Protein AF-A0A9P8BJD0-F1 (afdb_monomer)

Nearest PDB structures (foldseek):
  3rqe-assembly1_D  TM=5.268E-01  e=7.706E+00  Homo sapiens
  8otz-assembly1_EY  TM=1.371E-01  e=6.751E+00  Bos taurus

Solvent-accessible surface area (backbone atoms only — not comparable to full-atom values): 15720 Å² total; per-residue (Å²): 134,85,87,87,80,88,80,87,78,83,81,72,72,79,74,80,76,67,77,47,66,66,51,36,90,45,68,67,60,46,52,49,45,52,51,58,34,44,52,44,42,51,51,37,64,74,52,56,52,49,72,39,73,69,34,35,70,70,68,50,60,55,54,40,50,73,58,43,68,39,68,67,41,31,49,22,49,37,47,17,48,70,16,41,35,59,23,45,49,42,52,46,53,57,67,33,40,40,39,49,72,75,36,46,66,59,35,53,53,47,50,52,52,27,52,53,23,45,51,50,16,37,57,22,40,56,68,32,27,69,51,51,57,74,24,44,70,57,31,32,54,42,47,50,48,51,35,50,49,40,55,51,23,46,49,49,16,51,54,26,47,74,70,67,36,57,69,59,14,50,56,24,44,50,48,26,52,32,60,55,47,12,69,58,48,16,59,59,36,26,59,52,48,26,53,52,53,47,69,79,40,94,41,68,32,79,40,37,36,50,53,46,52,53,24,38,54,50,31,24,76,75,68,76,44,86,68,76,58,61,37,81,78,38,60,86,56,59,56,65,74,88,47,21,83,75,39,68,46,77,33,53,26,32,90,90,59,55,48,50,15,37,23,21,26,53,34,69,26,43,27,58,17,40,48,52,25,42,51,52,30,59,52,49,46,53,56,50,54,72,74,44,68,84,73,54,90,124

Mean predicted aligned error: 6.75 Å

Structure (mmCIF, N/CA/C/O backbone):
data_AF-A0A9P8BJD0-F1
#
_entry.id   AF-A0A9P8BJD0-F1
#
loop_
_atom_site.group_PDB
_atom_site.id
_atom_site.type_symbol
_atom_site.label_atom_id
_atom_site.label_alt_id
_atom_site.label_comp_id
_atom_site.label_asym_id
_atom_site.label_entity_id
_atom_site.label_seq_id
_atom_site.pdbx_PDB_ins_code
_atom_site.Cartn_x
_atom_site.Cartn_y
_atom_site.Cartn_z
_atom_site.occupancy
_atom_site.B_iso_or_equiv
_atom_site.auth_seq_id
_atom_site.auth_comp_id
_atom_site.auth_asym_id
_atom_site.auth_atom_id
_atom_site.pdbx_PDB_model_num
ATOM 1 N N . MET A 1 1 ? -22.162 -28.461 78.473 1.00 36.31 1 MET A N 1
ATOM 2 C CA . MET A 1 1 ? -20.871 -29.117 78.188 1.00 36.31 1 MET A CA 1
ATOM 3 C C . MET A 1 1 ? -20.720 -29.207 76.674 1.00 36.31 1 MET A C 1
ATOM 5 O O . MET A 1 1 ? -21.577 -29.829 76.072 1.00 36.31 1 MET A O 1
ATOM 9 N N . LEU A 1 2 ? -19.677 -28.542 76.140 1.00 34.28 2 LEU A N 1
ATOM 10 C CA . LEU A 1 2 ? -18.940 -28.772 74.870 1.00 34.28 2 LEU A CA 1
ATOM 11 C C . LEU A 1 2 ? -19.766 -28.711 73.559 1.00 34.28 2 LEU A C 1
ATOM 13 O O . LEU A 1 2 ? -20.618 -29.555 73.342 1.00 34.28 2 LEU A O 1
ATOM 17 N N . SER A 1 3 ? -19.693 -27.694 72.685 1.00 29.20 3 SER A N 1
ATOM 18 C CA . SER A 1 3 ? -18.585 -27.018 71.963 1.00 29.20 3 SER A CA 1
ATOM 19 C C . SER A 1 3 ? -17.912 -27.835 70.843 1.00 29.20 3 SER A C 1
ATOM 21 O O . SER A 1 3 ? -17.464 -28.950 71.084 1.00 29.20 3 SER A O 1
ATOM 23 N N . TYR A 1 4 ? -17.722 -27.147 69.702 1.00 32.53 4 TYR A N 1
ATOM 24 C CA . TYR A 1 4 ? -16.915 -27.427 68.493 1.00 32.53 4 TYR A CA 1
ATOM 25 C C . TYR A 1 4 ? -17.582 -28.280 67.385 1.00 32.53 4 TYR A C 1
ATOM 27 O O . TYR A 1 4 ? -18.185 -29.301 67.663 1.00 32.53 4 TYR A O 1
ATOM 35 N N . GLY A 1 5 ? -17.518 -27.929 66.094 1.00 30.97 5 GLY A N 1
ATOM 36 C CA . GLY A 1 5 ? -16.655 -26.946 65.442 1.00 30.97 5 GLY A CA 1
ATOM 37 C C . GLY A 1 5 ? -17.162 -26.490 64.070 1.00 30.97 5 GLY A C 1
ATOM 38 O O . GLY A 1 5 ? -17.864 -27.198 63.352 1.00 30.97 5 GLY A O 1
ATOM 39 N N . ALA A 1 6 ? -16.768 -25.264 63.737 1.00 41.38 6 ALA A N 1
ATOM 40 C CA . ALA A 1 6 ? -16.852 -24.686 62.411 1.00 41.38 6 ALA A CA 1
ATOM 41 C C . ALA A 1 6 ? -15.914 -25.417 61.440 1.00 41.38 6 ALA A C 1
ATOM 43 O O . ALA A 1 6 ? -14.778 -25.730 61.789 1.00 41.38 6 ALA A O 1
ATOM 44 N N . THR A 1 7 ? -16.345 -25.589 60.194 1.00 37.06 7 THR A N 1
ATOM 45 C CA . THR A 1 7 ? -15.433 -25.733 59.053 1.00 37.06 7 THR A CA 1
ATOM 46 C C . THR A 1 7 ? -15.961 -24.897 57.897 1.00 37.06 7 THR A C 1
ATOM 48 O O . THR A 1 7 ? -16.824 -25.299 57.123 1.00 37.06 7 THR A O 1
ATOM 51 N N . ALA A 1 8 ? -15.430 -23.679 57.815 1.00 41.09 8 ALA A N 1
ATOM 52 C CA . ALA A 1 8 ? -15.385 -22.921 56.583 1.00 41.09 8 ALA A CA 1
ATOM 53 C C . ALA A 1 8 ? -14.438 -23.640 55.613 1.00 41.09 8 ALA A C 1
ATOM 55 O O . ALA A 1 8 ? -13.296 -23.923 55.970 1.00 41.09 8 ALA A O 1
ATOM 56 N N . MET A 1 9 ? -14.875 -23.877 54.378 1.00 35.44 9 MET A N 1
ATOM 57 C CA . MET A 1 9 ? -13.951 -24.061 53.261 1.00 35.44 9 MET A CA 1
ATOM 58 C C . MET A 1 9 ? -14.234 -22.995 52.213 1.00 35.44 9 MET A C 1
ATOM 60 O O . MET A 1 9 ? -15.104 -23.112 51.354 1.00 35.44 9 MET A O 1
ATOM 64 N N . ASN A 1 10 ? -13.461 -21.921 52.354 1.00 35.91 10 ASN A N 1
ATOM 65 C CA . ASN A 1 10 ? -13.231 -20.897 51.356 1.00 35.91 10 ASN A CA 1
ATOM 66 C C . ASN A 1 10 ? -12.709 -21.545 50.067 1.00 35.91 10 ASN A C 1
ATOM 68 O O . ASN A 1 10 ? -11.517 -21.811 49.936 1.00 35.91 10 ASN A O 1
ATOM 72 N N . GLY A 1 11 ? -13.584 -21.728 49.083 1.00 33.09 11 GLY A N 1
ATOM 73 C CA . GLY A 1 11 ? -13.197 -21.910 47.687 1.00 33.09 11 GLY A CA 1
ATOM 74 C C . GLY A 1 11 ? -12.861 -20.568 47.039 1.00 33.09 11 GLY A C 1
ATOM 75 O O . GLY A 1 11 ? -13.460 -20.204 46.033 1.00 33.09 11 GLY A O 1
ATOM 76 N N . PHE A 1 12 ? -11.943 -19.795 47.627 1.00 36.00 12 PHE A N 1
ATOM 77 C CA . PHE A 1 12 ? -11.375 -18.629 46.953 1.00 36.00 12 PHE A CA 1
ATOM 78 C C . PHE A 1 12 ? -10.355 -19.168 45.949 1.00 36.00 12 PHE A C 1
ATOM 80 O O . PHE A 1 12 ? -9.174 -19.317 46.254 1.00 36.00 12 PHE A O 1
ATOM 87 N N . THR A 1 13 ? -10.810 -19.522 44.744 1.00 38.72 13 THR A N 1
ATOM 88 C CA . THR A 1 13 ? -9.884 -19.651 43.617 1.00 38.72 13 THR A CA 1
ATOM 89 C C . THR A 1 13 ? -9.172 -18.309 43.505 1.00 38.72 13 THR A C 1
ATOM 91 O O . THR A 1 13 ? -9.864 -17.296 43.346 1.00 38.72 13 THR A O 1
ATOM 94 N N . PRO A 1 14 ? -7.835 -18.241 43.613 1.00 37.28 14 PRO A N 1
ATOM 95 C CA . PRO A 1 14 ? -7.142 -16.992 43.403 1.00 37.28 14 PRO A CA 1
ATOM 96 C C . PRO A 1 14 ? -7.365 -16.647 41.937 1.00 37.28 14 PRO A C 1
ATOM 98 O O . PRO A 1 14 ? -6.745 -17.224 41.043 1.00 37.28 14 PRO A O 1
ATOM 101 N N . SER A 1 15 ? -8.301 -15.733 41.672 1.00 41.84 15 SER A N 1
ATOM 102 C CA . SER A 1 15 ? -8.349 -15.048 40.397 1.00 41.84 15 SER A CA 1
ATOM 103 C C . SER A 1 15 ? -6.970 -14.431 40.267 1.00 41.84 15 SER A C 1
ATOM 105 O O . SER A 1 15 ? -6.635 -13.505 41.008 1.00 41.84 15 SER A O 1
ATOM 107 N N . ILE A 1 16 ? -6.135 -14.994 39.400 1.00 46.06 16 ILE A N 1
ATOM 108 C CA . ILE A 1 16 ? -4.893 -14.364 38.994 1.00 46.06 16 ILE A CA 1
ATOM 109 C C . ILE A 1 16 ? -5.345 -13.054 38.350 1.00 46.06 16 ILE A C 1
ATOM 111 O O . ILE A 1 16 ? -5.656 -13.003 37.161 1.00 46.06 16 ILE A O 1
ATOM 115 N N . GLN A 1 17 ? -5.445 -11.993 39.153 1.00 46.75 17 GLN A N 1
ATOM 116 C CA . GLN A 1 17 ? -5.530 -10.623 38.687 1.00 46.75 17 GLN A CA 1
ATOM 117 C C . GLN A 1 17 ? -4.172 -10.342 38.055 1.00 46.75 17 GLN A C 1
ATOM 119 O O . GLN A 1 17 ? -3.287 -9.724 38.644 1.00 46.75 17 GLN A O 1
ATOM 124 N N . ARG A 1 18 ? -3.973 -10.858 36.838 1.00 52.41 18 ARG A N 1
ATOM 125 C CA . ARG A 1 18 ? -2.932 -10.373 35.946 1.00 52.41 18 ARG A CA 1
ATOM 126 C C . ARG A 1 18 ? -3.153 -8.872 35.870 1.00 52.41 18 ARG A C 1
ATOM 128 O O . ARG A 1 18 ? -4.177 -8.435 35.349 1.00 52.41 18 ARG A O 1
ATOM 135 N N . LYS A 1 19 ? -2.227 -8.092 36.436 1.00 54.78 19 LYS A N 1
ATOM 136 C CA . LYS A 1 19 ? -2.208 -6.636 36.273 1.00 54.78 19 LYS A CA 1
ATOM 137 C C . LYS A 1 19 ? -2.367 -6.355 34.780 1.00 54.78 19 LYS A C 1
ATOM 139 O O . LYS A 1 19 ? -1.522 -6.765 33.986 1.00 54.78 19 LYS A O 1
ATOM 144 N N . ALA A 1 20 ? -3.482 -5.738 34.402 1.00 65.12 20 ALA A N 1
ATOM 145 C CA . ALA A 1 20 ? -3.826 -5.511 33.008 1.00 65.12 20 ALA A CA 1
ATOM 146 C C . ALA A 1 20 ? -2.813 -4.534 32.392 1.00 65.12 20 ALA A C 1
ATOM 148 O O . ALA A 1 20 ? -2.911 -3.320 32.581 1.00 65.12 20 ALA A O 1
ATOM 149 N N . MET A 1 21 ? -1.816 -5.053 31.670 1.00 79.50 21 MET A N 1
ATOM 150 C CA . MET A 1 21 ? -0.835 -4.222 30.974 1.00 79.50 21 MET A CA 1
ATOM 151 C C . MET A 1 21 ? -1.568 -3.391 29.918 1.00 79.50 21 MET A C 1
ATOM 153 O O . MET A 1 21 ? -2.287 -3.939 29.084 1.00 79.50 21 MET A O 1
ATOM 157 N N . LEU A 1 22 ? -1.450 -2.061 30.000 1.00 80.31 22 LEU A N 1
ATOM 158 C CA . LEU A 1 22 ? -2.162 -1.104 29.137 1.00 80.31 22 LEU A CA 1
ATOM 159 C C . LEU A 1 22 ? -3.704 -1.260 29.136 1.00 80.31 22 LEU A C 1
ATOM 161 O O . LEU A 1 22 ? -4.390 -0.753 28.244 1.00 80.31 22 LEU A O 1
ATOM 165 N N . GLY A 1 23 ? -4.266 -1.931 30.149 1.00 80.88 23 GLY A N 1
ATOM 166 C CA . GLY A 1 23 ? -5.700 -2.200 30.277 1.00 80.88 23 GLY A CA 1
ATOM 167 C C . GLY A 1 23 ? -6.215 -3.408 29.480 1.00 80.88 23 GLY A C 1
ATOM 168 O O . GLY A 1 23 ? -7.428 -3.606 29.421 1.00 80.88 23 GLY A O 1
ATOM 169 N N . PHE A 1 24 ? -5.342 -4.217 28.867 1.00 84.00 24 PHE A N 1
ATOM 170 C CA . PHE A 1 24 ? -5.758 -5.462 28.213 1.00 84.00 24 PHE A CA 1
ATOM 171 C C . PHE A 1 24 ? -6.099 -6.541 29.248 1.00 84.00 24 PHE A C 1
ATOM 173 O O . PHE A 1 24 ? -5.272 -6.887 30.090 1.00 84.00 24 PHE A O 1
ATOM 180 N N . LEU A 1 25 ? -7.311 -7.100 29.151 1.00 79.94 25 LEU A N 1
ATOM 181 C CA . LEU A 1 25 ? -7.785 -8.174 30.035 1.00 79.94 25 LEU A CA 1
ATOM 182 C C . LEU A 1 25 ? -7.192 -9.543 29.666 1.00 79.94 25 LEU A C 1
ATOM 184 O O . LEU A 1 25 ? -6.990 -10.388 30.534 1.00 79.94 25 LEU A O 1
ATOM 188 N N . ARG A 1 26 ? -6.889 -9.763 28.379 1.00 82.69 26 ARG A N 1
ATOM 189 C CA . ARG A 1 26 ? -6.315 -11.013 27.862 1.00 82.69 26 ARG A CA 1
ATOM 190 C C . ARG A 1 26 ? -4.955 -10.782 27.221 1.00 82.69 26 ARG A C 1
ATOM 192 O O . ARG A 1 26 ? -4.778 -9.853 26.436 1.00 82.69 26 ARG A O 1
ATOM 199 N N . GLN A 1 27 ? -4.016 -11.695 27.485 1.00 86.31 27 GLN A N 1
ATOM 200 C CA . GLN A 1 27 ? -2.682 -11.661 26.871 1.00 86.31 27 GLN A CA 1
ATOM 201 C C . GLN A 1 27 ? -2.748 -11.832 25.355 1.00 86.31 27 GLN A C 1
ATOM 203 O O . GLN A 1 27 ? -2.006 -11.159 24.657 1.00 86.31 27 GLN A O 1
ATOM 208 N N . ARG A 1 28 ? -3.666 -12.658 24.835 1.00 86.56 28 ARG A N 1
ATOM 209 C CA . ARG A 1 28 ? -3.853 -12.825 23.385 1.00 86.56 28 ARG A CA 1
ATOM 210 C C . ARG A 1 28 ? -4.114 -11.487 22.686 1.00 86.56 28 ARG A C 1
ATOM 212 O O . ARG A 1 28 ? -3.472 -11.202 21.683 1.00 86.56 28 ARG A O 1
ATOM 219 N N . SER A 1 29 ? -5.001 -10.653 23.226 1.00 86.88 29 SER A N 1
ATOM 220 C CA . SER A 1 29 ? -5.316 -9.343 22.642 1.00 86.88 29 SER A CA 1
ATOM 221 C C . SER A 1 29 ? -4.163 -8.349 22.764 1.00 86.88 29 SER A C 1
ATOM 223 O O . SER A 1 29 ? -3.924 -7.592 21.826 1.00 86.88 29 SER A O 1
ATOM 225 N N . LEU A 1 30 ? -3.386 -8.409 23.852 1.00 90.19 30 LEU A N 1
ATOM 226 C CA . LEU A 1 30 ? -2.130 -7.663 23.956 1.00 90.19 30 LEU A CA 1
ATOM 227 C C . LEU A 1 30 ? -1.113 -8.121 22.898 1.00 90.19 30 LEU A C 1
ATOM 229 O O . LEU A 1 30 ? -0.525 -7.283 22.224 1.00 90.19 30 LEU A O 1
ATOM 233 N N . SER A 1 31 ? -0.925 -9.430 22.714 1.00 91.44 31 SER A N 1
ATOM 234 C CA . SER A 1 31 ? -0.004 -9.990 21.718 1.00 91.44 31 SER A CA 1
ATOM 235 C C . SER A 1 31 ? -0.405 -9.623 20.290 1.00 91.44 31 SER A C 1
ATOM 237 O O . SER A 1 31 ? 0.451 -9.234 19.501 1.00 91.44 31 SER A O 1
ATOM 239 N N . LEU A 1 32 ? -1.699 -9.685 19.961 1.00 90.00 32 LEU A N 1
ATOM 240 C CA . LEU A 1 32 ? -2.209 -9.248 18.659 1.00 90.00 32 LEU A CA 1
ATOM 241 C C . LEU A 1 32 ? -1.991 -7.746 18.455 1.00 90.00 32 LEU A C 1
ATOM 243 O O . LEU A 1 32 ? -1.548 -7.336 17.386 1.00 90.00 32 LEU A O 1
ATOM 247 N N . TRP A 1 33 ? -2.250 -6.927 19.477 1.00 91.94 33 TRP A N 1
ATOM 248 C CA . TRP A 1 33 ? -1.989 -5.492 19.404 1.00 91.94 33 TRP A CA 1
ATOM 249 C C . TRP A 1 33 ? -0.497 -5.184 19.226 1.00 91.94 33 TRP A C 1
ATOM 251 O O . TRP A 1 33 ? -0.156 -4.347 18.399 1.00 91.94 33 TRP A O 1
ATOM 261 N N . LEU A 1 34 ? 0.396 -5.884 19.930 1.00 93.94 34 LEU A N 1
ATOM 262 C CA . LEU A 1 34 ? 1.843 -5.729 19.757 1.00 93.94 34 LEU A CA 1
ATOM 263 C C . LEU A 1 34 ? 2.294 -6.128 18.349 1.00 93.94 34 LEU A C 1
ATOM 265 O O . LEU A 1 34 ? 3.081 -5.409 17.744 1.00 93.94 34 LEU A O 1
ATOM 269 N N . LEU A 1 35 ? 1.774 -7.233 17.812 1.00 92.94 35 LEU A N 1
ATOM 270 C CA . LEU A 1 35 ? 2.119 -7.701 16.472 1.00 92.94 35 LEU A CA 1
ATOM 271 C C . LEU A 1 35 ? 1.597 -6.744 15.392 1.00 92.94 35 LEU A C 1
ATOM 273 O O . LEU A 1 35 ? 2.379 -6.131 14.670 1.00 92.94 35 LEU A O 1
ATOM 277 N N . PHE A 1 36 ? 0.277 -6.581 15.289 1.00 91.88 36 PHE A N 1
ATOM 278 C CA . PHE A 1 36 ? -0.337 -5.780 14.228 1.00 91.88 36 PHE A CA 1
ATOM 279 C C . PHE A 1 36 ? -0.103 -4.285 14.430 1.00 91.88 36 PHE A C 1
ATOM 281 O O . PHE A 1 36 ? 0.196 -3.568 13.474 1.00 91.88 36 PHE A O 1
ATOM 288 N N . GLY A 1 37 ? -0.200 -3.806 15.670 1.00 92.94 37 GLY A N 1
ATOM 289 C CA . GLY A 1 37 ? 0.068 -2.413 16.004 1.00 92.94 37 GLY A CA 1
ATOM 290 C C . GLY A 1 37 ? 1.546 -2.061 15.868 1.00 92.94 37 GLY A C 1
ATOM 291 O O . GLY A 1 37 ? 1.862 -1.003 15.329 1.00 92.94 37 GLY A O 1
ATOM 292 N N . GLY A 1 38 ? 2.451 -2.963 16.261 1.00 93.94 38 GLY A N 1
ATOM 293 C CA . GLY A 1 38 ? 3.891 -2.790 16.069 1.00 93.94 38 GLY A CA 1
ATOM 294 C C . GLY A 1 38 ? 4.284 -2.734 14.595 1.00 93.94 38 GLY A C 1
ATOM 295 O O . GLY A 1 38 ? 4.967 -1.796 14.191 1.00 93.94 38 GLY A O 1
ATOM 296 N N . ILE A 1 39 ? 3.792 -3.671 13.773 1.00 94.19 39 ILE A N 1
ATOM 297 C CA . ILE A 1 39 ? 4.020 -3.665 12.315 1.00 94.19 39 ILE A CA 1
ATOM 298 C C . ILE A 1 39 ? 3.474 -2.377 11.689 1.00 94.19 39 ILE A C 1
ATOM 300 O O . ILE A 1 39 ? 4.161 -1.738 10.897 1.00 94.19 39 ILE A O 1
ATOM 304 N N . THR A 1 40 ? 2.269 -1.955 12.078 1.00 94.50 40 THR A N 1
ATOM 305 C CA . THR A 1 40 ? 1.647 -0.723 11.567 1.00 94.50 40 THR A CA 1
ATOM 306 C C . THR A 1 40 ? 2.461 0.520 11.936 1.00 94.50 40 THR A C 1
ATOM 308 O O . THR A 1 40 ? 2.686 1.386 11.091 1.00 94.50 40 THR A O 1
ATOM 311 N N . LEU A 1 41 ? 2.943 0.607 13.179 1.00 94.88 41 LEU A N 1
ATOM 312 C CA . LEU A 1 41 ? 3.765 1.725 13.638 1.00 94.88 41 LEU A CA 1
ATOM 313 C C . LEU A 1 41 ? 5.127 1.747 12.932 1.00 94.88 41 LEU A C 1
ATOM 315 O O . LEU A 1 41 ? 5.559 2.797 12.463 1.00 94.88 41 LEU A O 1
ATOM 319 N N . MET A 1 42 ? 5.776 0.589 12.803 1.00 94.62 42 MET A N 1
ATOM 320 C CA . MET A 1 42 ? 7.037 0.447 12.073 1.00 94.62 42 MET A CA 1
ATOM 321 C C . MET A 1 42 ? 6.880 0.855 10.606 1.00 94.62 42 MET A C 1
ATOM 323 O O . MET A 1 42 ? 7.710 1.594 10.073 1.00 94.62 42 MET A O 1
ATOM 327 N N . PHE A 1 43 ? 5.796 0.428 9.959 1.00 93.75 43 PHE A N 1
ATOM 328 C CA . PHE A 1 43 ? 5.479 0.825 8.593 1.00 93.75 43 PHE A CA 1
ATOM 329 C C . PHE A 1 43 ? 5.301 2.344 8.482 1.00 93.75 43 PHE A C 1
ATOM 331 O O . PHE A 1 43 ? 5.928 2.976 7.635 1.00 93.75 43 PHE A O 1
ATOM 338 N N . ALA A 1 44 ? 4.519 2.950 9.380 1.00 94.62 44 ALA A N 1
ATOM 339 C CA . ALA A 1 44 ? 4.283 4.389 9.360 1.00 94.62 44 ALA A CA 1
ATOM 340 C C . ALA A 1 44 ? 5.579 5.204 9.530 1.00 94.62 44 ALA A C 1
ATOM 342 O O . ALA A 1 44 ? 5.793 6.187 8.823 1.00 94.62 44 ALA A O 1
ATOM 343 N N . LEU A 1 45 ? 6.463 4.784 10.439 1.00 93.62 45 LEU A N 1
ATOM 344 C CA . LEU A 1 45 ? 7.723 5.481 10.709 1.00 93.62 45 LEU A CA 1
ATOM 345 C C . LEU A 1 45 ? 8.757 5.291 9.590 1.00 93.62 45 LEU A C 1
ATOM 347 O O . LEU A 1 45 ? 9.448 6.243 9.234 1.00 93.62 45 LEU A O 1
ATOM 351 N N . SER A 1 46 ? 8.837 4.095 9.001 1.00 92.75 46 SER A N 1
ATOM 352 C CA . SER A 1 46 ? 9.760 3.809 7.889 1.00 92.75 46 SER A CA 1
ATOM 353 C C . SER A 1 46 ? 9.406 4.547 6.594 1.00 92.75 46 SER A C 1
ATOM 355 O O . SER A 1 46 ? 10.273 4.734 5.749 1.00 92.75 46 SER A O 1
ATOM 357 N N . HIS A 1 47 ? 8.164 5.020 6.447 1.00 92.25 47 HIS A N 1
ATOM 358 C CA . HIS A 1 47 ? 7.693 5.690 5.231 1.00 92.25 47 HIS A CA 1
ATOM 359 C C . HIS A 1 47 ? 7.631 7.225 5.342 1.00 92.25 47 HIS A C 1
ATOM 361 O O . HIS A 1 47 ? 7.103 7.889 4.449 1.00 92.25 47 HIS A O 1
ATOM 367 N N . LEU A 1 48 ? 8.199 7.824 6.394 1.00 92.19 48 LEU A N 1
ATOM 368 C CA . LEU A 1 48 ? 8.220 9.286 6.548 1.00 92.19 48 LEU A CA 1
ATOM 369 C C . LEU A 1 48 ? 9.040 9.997 5.458 1.00 92.19 48 LEU A C 1
ATOM 371 O O . LEU A 1 48 ? 8.726 11.132 5.097 1.00 92.19 48 LEU A O 1
ATOM 375 N N . GLU A 1 49 ? 10.056 9.345 4.886 1.00 91.81 49 GLU A N 1
ATOM 376 C CA . GLU A 1 49 ? 10.892 9.947 3.836 1.00 91.81 49 GLU A CA 1
ATOM 377 C C . GLU A 1 49 ? 10.113 10.280 2.551 1.00 91.81 49 GLU A C 1
ATOM 379 O O . 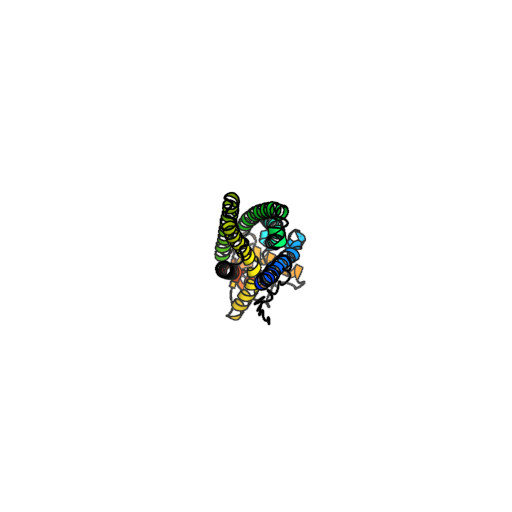GLU A 1 49 ? 10.419 11.274 1.877 1.00 91.81 49 GLU A O 1
ATOM 384 N N . TYR A 1 50 ? 9.046 9.525 2.264 1.00 91.19 50 TYR A N 1
ATOM 385 C CA . TYR A 1 50 ? 8.171 9.723 1.107 1.00 91.19 50 TYR A CA 1
ATOM 386 C C . TYR A 1 50 ? 7.337 11.013 1.196 1.00 91.19 50 TYR A C 1
ATOM 388 O O . TYR A 1 50 ? 6.709 11.416 0.221 1.00 91.19 50 TYR A O 1
ATOM 396 N N . LEU A 1 51 ? 7.340 11.715 2.334 1.00 92.19 51 LEU A N 1
ATOM 397 C CA . LEU A 1 51 ? 6.727 13.045 2.430 1.00 92.19 51 LEU A CA 1
ATOM 398 C C . LEU A 1 51 ? 7.499 14.094 1.611 1.00 92.19 51 LEU A C 1
ATOM 400 O O . LEU A 1 51 ? 6.924 15.091 1.165 1.00 92.19 51 LEU A O 1
ATOM 404 N N . SER A 1 52 ? 8.789 13.853 1.363 1.00 94.56 52 SER A N 1
ATOM 405 C CA . SER A 1 52 ? 9.637 14.717 0.547 1.00 94.56 52 SER A CA 1
ATOM 406 C C . SER A 1 52 ? 9.702 14.244 -0.909 1.00 94.56 52 SER A C 1
ATOM 408 O O . SER A 1 52 ? 9.770 13.052 -1.196 1.00 94.56 52 SER A O 1
ATOM 410 N N . THR A 1 53 ? 9.760 15.186 -1.855 1.00 93.25 53 THR A N 1
ATOM 411 C CA . THR A 1 53 ? 9.974 14.888 -3.287 1.00 93.25 53 THR A CA 1
ATOM 412 C C . THR A 1 53 ? 11.252 14.081 -3.518 1.00 93.25 53 THR A C 1
ATOM 414 O O . THR A 1 53 ? 11.252 13.126 -4.291 1.00 93.25 53 THR A O 1
ATOM 417 N N . LYS A 1 54 ? 12.339 14.443 -2.826 1.00 93.50 54 LYS A N 1
ATOM 418 C CA . LYS A 1 54 ? 13.624 13.745 -2.929 1.00 93.50 54 LYS A CA 1
ATOM 419 C C . LYS A 1 54 ? 13.529 12.308 -2.410 1.00 93.50 54 LYS A C 1
ATOM 421 O O . LYS A 1 54 ? 14.062 11.411 -3.053 1.00 93.50 54 LYS A O 1
ATOM 426 N N . GLY A 1 55 ? 12.840 12.099 -1.287 1.00 92.88 55 GLY A N 1
ATOM 427 C CA . GLY A 1 55 ? 12.596 10.769 -0.733 1.00 92.88 55 GLY A CA 1
ATOM 428 C C . GLY A 1 55 ? 11.738 9.915 -1.660 1.00 92.88 55 GLY A C 1
ATOM 429 O O . GLY A 1 55 ? 12.144 8.811 -1.988 1.00 92.88 55 GLY A O 1
ATOM 430 N N . MET A 1 56 ? 10.639 10.453 -2.205 1.00 93.31 56 MET A N 1
ATOM 431 C CA . MET A 1 56 ? 9.840 9.731 -3.209 1.00 93.31 56 MET A CA 1
ATOM 432 C C . MET A 1 56 ? 10.676 9.305 -4.419 1.00 93.31 56 MET A C 1
ATOM 434 O O . MET A 1 56 ? 10.637 8.142 -4.802 1.00 93.31 56 MET A O 1
ATOM 438 N N . ARG A 1 57 ? 11.473 10.217 -4.992 1.00 93.00 57 ARG A N 1
ATOM 439 C CA . ARG A 1 57 ? 12.325 9.914 -6.153 1.00 93.00 57 ARG A CA 1
ATOM 440 C C . ARG A 1 57 ? 13.329 8.790 -5.881 1.00 93.00 57 ARG A C 1
ATOM 442 O O . ARG A 1 57 ? 13.666 8.058 -6.804 1.00 93.00 57 ARG A O 1
ATOM 449 N N . LYS A 1 58 ? 13.841 8.699 -4.651 1.00 91.25 58 LYS A N 1
ATOM 450 C CA . LYS A 1 58 ? 14.857 7.716 -4.261 1.00 91.25 58 LYS A CA 1
ATOM 451 C C . LYS A 1 58 ? 14.252 6.367 -3.862 1.00 91.25 58 LYS A C 1
ATOM 453 O O . LYS A 1 58 ? 14.857 5.342 -4.151 1.00 91.25 58 LYS A O 1
ATOM 458 N N . SER A 1 59 ? 13.116 6.382 -3.170 1.00 90.75 59 SER A N 1
ATOM 459 C CA . SER A 1 59 ? 12.611 5.212 -2.441 1.00 90.75 59 SER A CA 1
ATOM 460 C C . SER A 1 59 ? 11.412 4.534 -3.097 1.00 90.75 59 SER A C 1
ATOM 462 O O . SER A 1 59 ? 11.094 3.401 -2.746 1.00 90.75 59 SER A O 1
ATOM 464 N N . LEU A 1 60 ? 10.732 5.192 -4.044 1.00 93.25 60 LEU A N 1
ATOM 465 C CA . LEU A 1 60 ? 9.672 4.535 -4.806 1.00 93.25 60 LEU A CA 1
ATOM 466 C C . LEU A 1 60 ? 10.212 3.341 -5.594 1.00 93.25 60 LEU A C 1
ATOM 468 O O . LEU A 1 60 ? 11.361 3.331 -6.037 1.00 93.25 60 LEU A O 1
ATOM 472 N N . ALA A 1 61 ? 9.344 2.347 -5.785 1.00 93.44 61 ALA A N 1
ATOM 473 C CA . ALA A 1 61 ? 9.687 1.170 -6.562 1.00 93.44 61 ALA A CA 1
ATOM 474 C C . ALA A 1 61 ? 10.121 1.558 -7.992 1.00 93.44 61 ALA A C 1
ATOM 476 O O . ALA A 1 61 ? 9.674 2.585 -8.523 1.00 93.44 61 ALA A O 1
ATOM 477 N N . PRO A 1 62 ? 10.978 0.744 -8.629 1.00 94.12 62 PRO A N 1
ATOM 478 C CA . PRO A 1 62 ? 11.401 0.964 -10.004 1.00 94.12 62 PRO A CA 1
ATOM 479 C C . PRO A 1 62 ? 10.225 1.237 -10.955 1.00 94.12 62 PRO A C 1
ATOM 481 O O . PRO A 1 62 ? 9.219 0.532 -10.927 1.00 94.12 62 PRO A O 1
ATOM 484 N N . GLY A 1 63 ? 10.347 2.283 -11.777 1.00 92.19 63 GLY A N 1
ATOM 485 C CA . GLY A 1 63 ? 9.331 2.715 -12.748 1.00 92.19 63 GLY A CA 1
ATOM 486 C C . GLY A 1 63 ? 8.244 3.650 -12.208 1.00 92.19 63 GLY A C 1
ATOM 487 O O . GLY A 1 63 ? 7.731 4.481 -12.951 1.00 92.19 63 GLY A O 1
ATOM 488 N N . GLU A 1 64 ? 7.955 3.635 -10.907 1.00 95.25 64 GLU A N 1
ATOM 489 C CA . GLU A 1 64 ? 6.855 4.431 -10.337 1.00 95.25 64 GLU A CA 1
ATOM 490 C C . GLU A 1 64 ? 7.077 5.945 -10.476 1.00 95.25 64 GLU A C 1
ATOM 492 O O . GLU A 1 64 ? 6.144 6.716 -10.726 1.00 95.25 64 GLU A O 1
ATOM 497 N N . TRP A 1 65 ? 8.327 6.401 -10.338 1.00 95.75 65 TRP A N 1
ATOM 498 C CA . TRP A 1 65 ? 8.642 7.830 -10.394 1.00 95.75 65 TRP A CA 1
ATOM 499 C C . TRP A 1 65 ? 8.307 8.472 -11.749 1.00 95.75 65 TRP A C 1
ATOM 501 O O . TRP A 1 65 ? 8.012 9.666 -11.782 1.00 95.75 65 TRP A O 1
ATOM 511 N N . PHE A 1 66 ? 8.265 7.698 -12.842 1.00 96.00 66 PHE A N 1
ATOM 512 C CA . PHE A 1 66 ? 7.853 8.193 -14.161 1.00 96.00 66 PHE A CA 1
ATOM 513 C C . PHE A 1 66 ? 6.470 8.858 -14.115 1.00 96.00 66 PHE A C 1
ATOM 515 O O . PHE A 1 66 ? 6.276 9.948 -14.658 1.00 96.00 66 PHE A O 1
ATOM 522 N N . TRP A 1 67 ? 5.528 8.250 -13.391 1.00 95.75 67 TRP A N 1
ATOM 523 C CA . TRP A 1 67 ? 4.183 8.785 -13.196 1.00 95.75 67 TRP A CA 1
ATOM 524 C C . TRP A 1 67 ? 4.139 9.793 -12.048 1.00 95.75 67 TRP A C 1
ATOM 526 O O . TRP A 1 67 ? 3.618 10.899 -12.212 1.00 95.75 67 TRP A O 1
ATOM 536 N N . PHE A 1 68 ? 4.754 9.468 -10.907 1.00 95.94 68 PHE A N 1
ATOM 537 C CA . PHE A 1 68 ? 4.683 10.283 -9.686 1.00 95.94 68 PHE A CA 1
ATOM 538 C C . PHE A 1 68 ? 5.552 11.548 -9.683 1.00 95.94 68 PHE A C 1
ATOM 540 O O . PHE A 1 68 ? 5.457 12.343 -8.748 1.00 95.94 68 PHE A O 1
ATOM 547 N N . GLN A 1 69 ? 6.355 11.794 -10.719 1.00 95.00 69 GLN A N 1
ATOM 548 C CA . GLN A 1 69 ? 6.984 13.103 -10.936 1.00 95.00 69 GLN A CA 1
ATOM 549 C C . GLN A 1 69 ? 5.995 14.163 -11.445 1.00 95.00 69 GLN A C 1
ATOM 551 O O . GLN A 1 69 ? 6.228 15.362 -11.270 1.00 95.00 69 GLN A O 1
ATOM 556 N N . HIS A 1 70 ? 4.875 13.752 -12.051 1.00 95.19 70 HIS A N 1
ATOM 557 C CA . HIS A 1 70 ? 3.854 14.681 -12.522 1.00 95.19 70 HIS A CA 1
ATOM 558 C C . HIS A 1 70 ? 3.132 15.310 -11.329 1.00 95.19 70 HIS A C 1
ATOM 560 O O . HIS A 1 70 ? 2.671 14.607 -10.428 1.00 95.19 70 HIS A O 1
ATOM 566 N N . LYS A 1 71 ? 2.979 16.641 -11.342 1.00 93.81 71 LYS A N 1
ATOM 567 C CA . LYS A 1 71 ? 2.461 17.424 -10.202 1.00 93.81 71 LYS A CA 1
ATOM 568 C C . LYS A 1 71 ? 1.152 16.875 -9.624 1.00 93.81 71 LYS A C 1
ATOM 570 O O . LYS A 1 71 ? 0.995 16.854 -8.407 1.00 93.81 71 LYS A O 1
ATOM 575 N N . TYR A 1 72 ? 0.239 16.424 -10.484 1.00 94.25 72 TYR A N 1
ATOM 576 C CA . TYR A 1 72 ? -1.059 15.888 -10.075 1.00 94.25 72 TYR A CA 1
ATOM 577 C C . TYR A 1 72 ? -0.928 14.586 -9.268 1.00 94.25 72 TYR A C 1
ATOM 579 O O . TYR A 1 72 ? -1.377 14.525 -8.123 1.00 94.25 72 TYR A O 1
ATOM 587 N N . TYR A 1 73 ? -0.245 13.573 -9.812 1.00 95.50 73 TYR A N 1
ATOM 588 C CA . TYR A 1 73 ? -0.045 12.292 -9.125 1.00 95.50 73 TYR A CA 1
ATOM 589 C C . TYR A 1 73 ? 0.879 12.426 -7.917 1.00 95.50 73 TYR A C 1
ATOM 591 O O . TYR A 1 73 ? 0.642 11.794 -6.890 1.00 95.50 73 TYR A O 1
ATOM 599 N N . GLN A 1 74 ? 1.882 13.303 -7.995 1.00 94.94 74 GLN A N 1
ATOM 600 C CA . GLN A 1 74 ? 2.747 13.609 -6.861 1.00 94.94 74 GLN A CA 1
ATOM 601 C C . GLN A 1 74 ? 1.959 14.196 -5.688 1.00 94.94 74 GLN A C 1
ATOM 603 O O . GLN A 1 74 ? 2.166 13.805 -4.539 1.00 94.94 74 GLN A O 1
ATOM 608 N N . LEU A 1 75 ? 1.060 15.145 -5.968 1.00 94.25 75 LEU A N 1
ATOM 609 C CA . LEU A 1 75 ? 0.190 15.728 -4.955 1.00 94.25 75 LEU A CA 1
ATOM 610 C C . LEU A 1 75 ? -0.739 14.663 -4.367 1.00 94.25 75 LEU A C 1
ATOM 612 O O . LEU A 1 75 ? -0.861 14.594 -3.147 1.00 94.25 75 LEU A O 1
ATOM 616 N N . GLY A 1 76 ? -1.335 13.816 -5.211 1.00 96.12 76 GLY A N 1
ATOM 617 C CA . GLY A 1 76 ? -2.155 12.685 -4.777 1.00 96.12 76 GLY A CA 1
ATOM 618 C C . GLY A 1 76 ? -1.402 11.766 -3.815 1.00 96.12 76 GLY A C 1
ATOM 619 O O . GLY A 1 76 ? -1.858 11.539 -2.697 1.00 96.12 76 GLY A O 1
ATOM 620 N N . LEU A 1 77 ? -0.200 11.322 -4.187 1.00 96.12 77 LEU A N 1
ATOM 621 C CA . LEU A 1 77 ? 0.620 10.445 -3.351 1.00 96.12 77 LEU A CA 1
ATOM 622 C C . LEU A 1 77 ? 1.041 11.127 -2.043 1.00 96.12 77 LEU A C 1
ATOM 624 O O . LEU A 1 77 ? 0.983 10.517 -0.976 1.00 96.12 77 LEU A O 1
ATOM 628 N N . ARG A 1 78 ? 1.405 12.413 -2.090 1.00 95.62 78 ARG A N 1
ATOM 629 C CA . ARG A 1 78 ? 1.761 13.169 -0.884 1.00 95.62 78 ARG A CA 1
ATOM 630 C C . ARG A 1 78 ? 0.567 13.325 0.056 1.00 95.62 78 ARG A C 1
ATOM 632 O O . ARG A 1 78 ? 0.725 13.118 1.253 1.00 95.62 78 ARG A O 1
ATOM 639 N N . LEU A 1 79 ? -0.615 13.668 -0.462 1.00 96.88 79 LEU A N 1
ATOM 640 C CA . LEU A 1 79 ? -1.847 13.752 0.331 1.00 96.88 79 LEU A CA 1
ATOM 641 C C . LEU A 1 79 ? -2.209 12.398 0.939 1.00 96.88 79 LEU A C 1
ATOM 643 O O . LEU A 1 79 ? -2.561 12.344 2.116 1.00 96.88 79 LEU A O 1
ATOM 647 N N . HIS A 1 80 ? -2.054 11.319 0.169 1.00 97.12 80 HIS A N 1
ATOM 648 C CA . HIS A 1 80 ? -2.261 9.960 0.648 1.00 97.12 80 HIS A CA 1
ATOM 649 C C . HIS A 1 80 ? -1.366 9.672 1.851 1.00 97.12 80 HIS A C 1
ATOM 651 O O . HIS A 1 80 ? -1.874 9.376 2.928 1.00 97.12 80 HIS A O 1
ATOM 657 N N . LEU A 1 81 ? -0.052 9.863 1.715 1.00 96.19 81 LEU A N 1
ATOM 658 C CA . LEU A 1 81 ? 0.926 9.595 2.773 1.00 96.19 81 LEU A CA 1
ATOM 659 C C . LEU A 1 81 ? 0.762 10.512 3.993 1.00 96.19 81 LEU A C 1
ATOM 661 O O . LEU A 1 81 ? 0.741 10.029 5.125 1.00 96.19 81 LEU A O 1
ATOM 665 N N . MET A 1 82 ? 0.573 11.820 3.785 1.00 96.56 82 MET A N 1
ATOM 666 C CA . MET A 1 82 ? 0.316 12.775 4.874 1.00 96.56 82 MET A CA 1
ATOM 667 C C . MET A 1 82 ? -0.948 12.436 5.665 1.00 96.56 82 MET A C 1
ATOM 669 O O . MET A 1 82 ? -1.061 12.836 6.820 1.00 96.56 82 MET A O 1
ATOM 673 N N . ALA A 1 83 ? -1.890 11.708 5.067 1.00 97.31 83 ALA A N 1
ATOM 674 C CA . ALA A 1 83 ? -3.105 11.287 5.734 1.00 97.31 83 ALA A CA 1
ATOM 675 C C . ALA A 1 83 ? -2.963 9.907 6.398 1.00 97.31 83 ALA A C 1
ATOM 677 O O . ALA A 1 83 ? -3.226 9.763 7.594 1.00 97.31 83 ALA A O 1
ATOM 678 N N . VAL A 1 84 ? -2.513 8.889 5.656 1.00 95.69 84 VAL A N 1
ATOM 679 C CA . VAL A 1 84 ? -2.502 7.500 6.142 1.00 95.69 84 VAL A CA 1
ATOM 680 C C . VAL A 1 84 ? -1.427 7.235 7.192 1.00 95.69 84 VAL A C 1
ATOM 682 O O . VAL A 1 84 ? -1.674 6.437 8.093 1.00 95.69 84 VAL A O 1
ATOM 685 N N . LEU A 1 85 ? -0.271 7.909 7.143 1.00 95.62 85 LEU A N 1
ATOM 686 C CA . LEU A 1 85 ? 0.797 7.714 8.132 1.00 95.62 85 LEU A CA 1
ATOM 687 C C . LEU A 1 85 ? 0.354 8.156 9.543 1.00 95.62 85 LEU A C 1
ATOM 689 O O . LEU A 1 85 ? 0.348 7.313 10.445 1.00 95.62 85 LEU A O 1
ATOM 693 N N . PRO A 1 86 ? -0.106 9.406 9.772 1.00 96.19 86 PRO A N 1
ATOM 694 C CA . PRO A 1 86 ? -0.622 9.794 11.083 1.00 96.19 86 PRO A CA 1
ATOM 695 C C . PRO A 1 86 ? -1.911 9.055 11.457 1.00 96.19 86 PRO A C 1
ATOM 697 O O . PRO A 1 86 ? -2.084 8.719 12.628 1.00 96.19 86 PRO A O 1
ATOM 700 N N . ALA A 1 87 ? -2.797 8.739 10.500 1.00 95.62 87 ALA A N 1
ATOM 701 C CA . ALA A 1 87 ? -3.982 7.928 10.790 1.00 95.62 87 ALA A CA 1
ATOM 702 C C . ALA A 1 87 ? -3.597 6.552 11.351 1.00 95.62 87 ALA A C 1
ATOM 704 O O . ALA A 1 87 ? -4.161 6.131 12.357 1.00 95.62 87 ALA A O 1
ATOM 705 N N . SER A 1 88 ? -2.602 5.889 10.756 1.00 93.75 88 SER A N 1
ATOM 706 C CA . SER A 1 88 ? -2.103 4.581 11.195 1.00 93.75 88 SER A CA 1
ATOM 707 C C . SER A 1 88 ? -1.576 4.635 12.627 1.00 93.75 88 SER A C 1
ATOM 709 O O . SER A 1 88 ? -1.973 3.821 13.459 1.00 93.75 88 SER A O 1
ATOM 711 N N . VAL A 1 89 ? -0.761 5.646 12.951 1.00 95.19 89 VAL A N 1
ATOM 712 C CA . VAL A 1 89 ? -0.263 5.868 14.319 1.00 95.19 89 VAL A CA 1
ATOM 713 C C . VAL A 1 89 ? -1.427 6.063 15.291 1.00 95.19 89 VAL A C 1
ATOM 715 O O . VAL A 1 89 ? -1.486 5.399 16.327 1.00 95.19 89 VAL A O 1
ATOM 718 N N . LEU A 1 90 ? -2.392 6.922 14.946 1.00 95.38 90 LEU A N 1
ATOM 719 C CA . LEU A 1 90 ? -3.577 7.140 15.773 1.00 95.38 90 LEU A CA 1
ATOM 720 C C . LEU A 1 90 ? -4.345 5.831 15.987 1.00 95.38 90 LEU A C 1
ATOM 722 O O . LEU A 1 90 ? -4.649 5.512 17.132 1.00 95.38 90 LEU A O 1
ATOM 726 N N . PHE A 1 91 ? -4.608 5.045 14.940 1.00 91.00 91 PHE A N 1
ATOM 727 C CA . PHE A 1 91 ? -5.342 3.779 15.041 1.00 91.00 91 PHE A CA 1
ATOM 728 C C . PHE A 1 91 ? -4.717 2.796 16.033 1.00 91.00 91 PHE A C 1
ATOM 730 O O . PHE A 1 91 ? -5.447 2.204 16.833 1.00 91.00 91 PHE A O 1
ATOM 737 N N . VAL A 1 92 ? -3.385 2.666 16.039 1.00 93.50 92 VAL A N 1
ATOM 738 C CA . VAL A 1 92 ? -2.674 1.800 16.994 1.00 93.50 92 VAL A CA 1
ATOM 739 C C . VAL A 1 92 ? -2.995 2.206 18.432 1.00 93.50 92 VAL A C 1
ATOM 741 O O . VAL A 1 92 ? -3.377 1.359 19.244 1.00 93.50 92 VAL A O 1
ATOM 744 N N . PHE A 1 93 ? -2.927 3.501 18.747 1.00 94.00 93 PHE A N 1
ATOM 745 C CA . PHE A 1 93 ? -3.231 4.004 20.088 1.00 94.00 93 PHE A CA 1
ATOM 746 C C . PHE A 1 93 ? -4.731 3.989 20.413 1.00 94.00 93 PHE A C 1
ATOM 748 O O . PHE A 1 93 ? -5.110 3.717 21.551 1.00 94.00 93 PHE A O 1
ATOM 755 N N . GLN A 1 94 ? -5.606 4.201 19.427 1.00 93.50 94 GLN A N 1
ATOM 756 C CA . GLN A 1 94 ? -7.061 4.121 19.609 1.00 93.50 94 GLN A CA 1
ATOM 757 C C . GLN A 1 94 ? -7.532 2.713 20.016 1.00 93.50 94 GLN A C 1
ATOM 759 O O . GLN A 1 94 ? -8.591 2.579 20.635 1.00 93.50 94 GLN A O 1
ATOM 764 N N . CYS A 1 95 ? -6.744 1.675 19.720 1.00 90.50 95 CYS A N 1
ATOM 765 C CA . CYS A 1 95 ? -7.025 0.296 20.120 1.00 90.50 95 CYS A CA 1
ATOM 766 C C . CYS A 1 95 ? -6.601 -0.036 21.563 1.00 90.50 95 CYS A C 1
ATOM 768 O O . CYS A 1 95 ? -6.987 -1.088 22.074 1.00 90.50 95 CYS A O 1
ATOM 770 N N . VAL A 1 96 ? -5.844 0.836 22.240 1.00 91.69 96 VAL A N 1
ATOM 771 C CA . VAL A 1 96 ? -5.358 0.590 23.606 1.00 91.69 96 VAL A CA 1
ATOM 772 C C . VAL A 1 96 ? -6.500 0.761 24.621 1.00 91.69 96 VAL A C 1
ATOM 774 O O . VAL A 1 96 ? -7.058 1.860 24.735 1.00 91.69 96 VAL A O 1
ATOM 777 N N . PRO A 1 97 ? -6.841 -0.268 25.424 1.00 89.19 97 PRO A N 1
ATOM 778 C CA . PRO A 1 97 ? -7.966 -0.201 26.354 1.00 89.19 97 PRO A CA 1
ATOM 779 C C . PRO A 1 97 ? -7.852 0.916 27.393 1.00 89.19 97 PRO A C 1
ATOM 781 O O . PRO A 1 97 ? -8.856 1.558 27.689 1.00 89.19 97 PRO A O 1
ATOM 784 N N . CYS A 1 98 ? -6.653 1.205 27.913 1.00 89.00 98 CYS A N 1
ATOM 785 C CA . CYS A 1 98 ? -6.443 2.325 28.838 1.00 89.00 98 CYS A CA 1
ATOM 786 C C . CYS A 1 98 ? -6.844 3.677 28.215 1.00 89.00 98 CYS A C 1
ATOM 788 O O . CYS A 1 98 ? -7.487 4.501 28.869 1.00 89.00 98 CYS A O 1
ATOM 790 N N . ILE A 1 99 ? -6.534 3.899 26.934 1.00 89.00 99 ILE A N 1
ATOM 791 C CA . ILE A 1 99 ? -6.918 5.129 26.229 1.00 89.00 99 ILE A CA 1
ATOM 792 C C . ILE A 1 99 ? -8.433 5.152 26.015 1.00 89.00 99 ILE A C 1
ATOM 794 O O . ILE A 1 99 ? -9.095 6.132 26.356 1.00 89.00 99 ILE A O 1
ATOM 798 N N . ARG A 1 100 ? -9.002 4.046 25.528 1.00 89.25 100 ARG A N 1
ATOM 799 C CA . ARG A 1 100 ? -10.439 3.928 25.252 1.00 89.25 100 ARG A CA 1
ATOM 800 C C . ARG A 1 100 ? -11.309 4.089 26.504 1.00 89.25 100 ARG A C 1
ATOM 802 O O . ARG A 1 100 ? -12.346 4.748 26.449 1.00 89.25 100 ARG A O 1
ATOM 809 N N . ASN A 1 101 ? -10.904 3.491 27.622 1.00 88.06 101 ASN A N 1
ATOM 810 C CA . ASN A 1 101 ? -11.732 3.389 28.822 1.00 88.06 101 ASN A CA 1
ATOM 811 C C . ASN A 1 101 ? -11.510 4.566 29.781 1.00 88.06 101 ASN A C 1
ATOM 813 O O . ASN A 1 101 ? -12.496 5.124 30.275 1.00 88.06 101 ASN A O 1
ATOM 817 N N . ASN A 1 102 ? -10.248 4.969 29.986 1.00 89.19 102 ASN A N 1
ATOM 818 C CA . ASN A 1 102 ? -9.859 5.947 31.010 1.00 89.19 102 ASN A CA 1
ATOM 819 C C . ASN A 1 102 ? -9.617 7.346 30.419 1.00 89.19 102 ASN A C 1
ATOM 821 O O . ASN A 1 102 ? -9.920 8.343 31.064 1.00 89.19 102 ASN A O 1
ATOM 825 N N . HIS A 1 103 ? -9.165 7.443 29.163 1.00 92.56 103 HIS A N 1
ATOM 826 C CA . HIS A 1 103 ? -8.866 8.716 28.491 1.00 92.56 103 HIS A CA 1
ATOM 827 C C . HIS A 1 103 ? -9.834 8.993 27.332 1.00 92.56 103 HIS A C 1
ATOM 829 O O . HIS A 1 103 ? -9.449 9.261 26.191 1.00 92.56 103 HIS A O 1
ATOM 835 N N . ARG A 1 104 ? -11.139 8.959 27.627 1.00 91.56 104 ARG A N 1
ATOM 836 C CA . ARG A 1 104 ? -12.215 9.015 26.619 1.00 91.56 104 ARG A CA 1
ATOM 837 C C . ARG A 1 104 ? -12.172 10.247 25.710 1.00 91.56 104 ARG A C 1
ATOM 839 O O . ARG A 1 104 ? -12.598 10.152 24.563 1.00 91.56 104 ARG A O 1
ATOM 846 N N . GLN A 1 105 ? -11.689 11.396 26.188 1.00 94.75 105 GLN A N 1
ATOM 847 C CA . GLN A 1 105 ? -11.559 12.593 25.343 1.00 94.75 105 GLN A CA 1
ATOM 848 C C . GLN A 1 105 ? -10.476 12.417 24.272 1.00 94.75 105 GLN A C 1
ATOM 850 O O . GLN A 1 105 ? -10.726 12.728 23.110 1.00 94.75 105 GLN A O 1
ATOM 855 N N . ILE A 1 106 ? -9.333 11.818 24.628 1.00 95.19 106 ILE A N 1
ATOM 856 C CA . ILE A 1 106 ? -8.269 11.462 23.676 1.00 95.19 106 ILE A CA 1
ATOM 857 C C . ILE A 1 106 ? -8.801 10.457 22.651 1.00 95.19 106 ILE A C 1
ATOM 859 O O . ILE A 1 106 ? -8.581 10.624 21.451 1.00 95.19 106 IL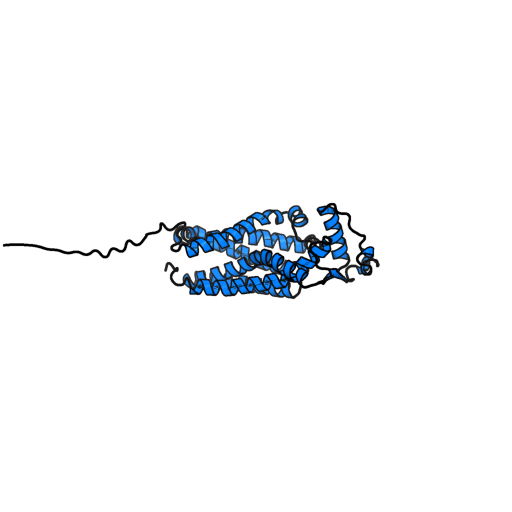E A O 1
ATOM 863 N N . HIS A 1 107 ? -9.572 9.458 23.096 1.00 95.50 107 HIS A N 1
ATOM 864 C CA . HIS A 1 107 ? -10.208 8.504 22.187 1.00 95.50 107 HIS A CA 1
ATOM 865 C C . HIS A 1 107 ? -11.163 9.195 21.195 1.00 95.50 107 HIS A C 1
ATOM 867 O O . HIS A 1 107 ? -11.114 8.970 19.988 1.00 95.50 107 HIS A O 1
ATOM 873 N N . ARG A 1 108 ? -12.009 10.108 21.688 1.00 94.69 108 ARG A N 1
ATOM 874 C CA . ARG A 1 108 ? -12.992 10.830 20.865 1.00 94.69 108 ARG A CA 1
ATOM 875 C C . ARG A 1 108 ? -12.346 11.771 19.854 1.00 94.69 108 ARG A C 1
ATOM 877 O O . ARG A 1 108 ? -12.744 11.758 18.692 1.00 94.69 108 ARG A O 1
ATOM 884 N N . VAL A 1 109 ? -11.402 12.606 20.286 1.00 96.56 109 VAL A N 1
ATOM 885 C CA . VAL A 1 109 ? -10.731 13.574 19.404 1.00 96.56 109 VAL A CA 1
ATOM 886 C C . VAL A 1 109 ? -9.837 12.839 18.411 1.00 96.56 109 VAL A C 1
ATOM 888 O O . VAL A 1 109 ? -9.957 13.063 17.209 1.00 96.56 109 VAL A O 1
ATOM 891 N N . GLY A 1 110 ? -9.023 11.894 18.887 1.00 96.50 110 GLY A N 1
ATOM 892 C CA . GLY A 1 110 ? -8.147 11.106 18.025 1.00 96.50 110 GLY A CA 1
ATOM 893 C C . GLY A 1 110 ? -8.919 10.257 17.015 1.00 96.50 110 GLY A C 1
ATOM 894 O O . GLY A 1 110 ? -8.530 10.211 15.856 1.00 96.50 110 GLY A O 1
ATOM 895 N N . GLY A 1 111 ? -10.058 9.670 17.398 1.00 94.81 111 GLY A N 1
ATOM 896 C CA . GLY A 1 111 ? -10.931 8.945 16.470 1.00 94.81 111 GLY A CA 1
ATOM 897 C C . GLY A 1 111 ? -11.540 9.833 15.377 1.00 94.81 111 GLY A C 1
ATOM 898 O O . GLY A 1 111 ? -11.631 9.408 14.228 1.00 94.81 111 GLY A O 1
ATOM 899 N N . ARG A 1 112 ? -11.912 11.084 15.694 1.00 95.88 112 ARG A N 1
ATOM 900 C CA . ARG A 1 112 ? -12.384 12.058 14.688 1.00 95.88 112 ARG A CA 1
ATOM 901 C C . ARG A 1 112 ? -11.286 12.408 13.694 1.00 95.88 112 ARG A C 1
ATOM 903 O O . ARG A 1 112 ? -11.523 12.346 12.494 1.00 95.88 112 ARG A O 1
ATOM 910 N N . ILE A 1 113 ? -10.100 12.743 14.202 1.00 97.19 113 ILE A N 1
ATOM 911 C CA . ILE A 1 113 ? -8.939 13.072 13.370 1.00 97.19 113 ILE A CA 1
ATOM 912 C C . ILE A 1 113 ? -8.589 11.873 12.484 1.00 97.19 113 ILE A C 1
ATOM 914 O O . ILE A 1 113 ? -8.462 12.032 11.275 1.00 97.19 113 ILE A O 1
ATOM 918 N N . ALA A 1 114 ? -8.520 10.670 13.060 1.00 95.81 114 ALA A N 1
ATOM 919 C CA . ALA A 1 114 ? -8.220 9.449 12.325 1.00 95.81 114 ALA A CA 1
ATOM 920 C C . ALA A 1 114 ? -9.228 9.196 11.195 1.00 95.81 114 ALA A C 1
ATOM 922 O O . ALA A 1 114 ? -8.804 8.984 10.066 1.00 95.81 114 ALA A O 1
ATOM 923 N N . PHE A 1 115 ? -10.543 9.282 11.441 1.00 94.38 115 PHE A N 1
ATOM 924 C CA . PHE A 1 115 ? -11.533 9.097 10.372 1.00 94.38 115 PHE A CA 1
ATOM 925 C C . PHE A 1 115 ? -11.449 10.167 9.279 1.00 94.38 115 PHE A C 1
ATOM 927 O O . PHE A 1 115 ? -11.553 9.827 8.104 1.00 94.38 115 PHE A O 1
ATOM 934 N N . THR A 1 116 ? -11.214 11.436 9.625 1.00 96.38 116 THR A N 1
ATOM 935 C CA . THR A 1 116 ? -11.010 12.489 8.617 1.00 96.38 116 THR A CA 1
ATOM 936 C C . THR A 1 116 ? -9.789 12.195 7.749 1.00 96.38 116 THR A C 1
ATOM 938 O O . THR A 1 116 ? -9.877 12.254 6.523 1.00 96.38 116 THR A O 1
ATOM 941 N N . LEU A 1 117 ? -8.665 11.830 8.369 1.00 97.38 117 LEU A N 1
ATOM 942 C CA . LEU A 1 117 ? -7.450 11.456 7.650 1.00 97.38 117 LEU A CA 1
ATOM 943 C C . LEU A 1 117 ? -7.679 10.216 6.778 1.00 97.38 117 LEU A C 1
ATOM 945 O O . LEU A 1 117 ? -7.226 10.187 5.642 1.00 97.38 117 LEU A O 1
ATOM 949 N N . LEU A 1 118 ? -8.437 9.222 7.243 1.00 95.00 118 LEU A N 1
ATOM 950 C CA . LEU A 1 118 ? -8.783 8.065 6.418 1.00 95.00 118 LEU A CA 1
ATOM 951 C C . LEU A 1 118 ? -9.554 8.440 5.161 1.00 95.00 118 LEU A C 1
ATOM 953 O O . LEU A 1 118 ? -9.254 7.901 4.103 1.00 95.00 118 LEU A O 1
ATOM 957 N N . TYR A 1 119 ? -10.513 9.362 5.250 1.00 96.06 119 TYR A N 1
ATOM 958 C CA . TYR A 1 119 ? -11.232 9.818 4.065 1.00 96.06 119 TYR A CA 1
ATOM 959 C C . TYR A 1 119 ? -10.300 10.532 3.086 1.00 96.06 119 TYR A C 1
ATOM 961 O O . TYR A 1 119 ? -10.300 10.201 1.905 1.00 96.06 119 TYR A O 1
ATOM 969 N N . VAL A 1 120 ? -9.449 11.445 3.566 1.00 97.75 120 VAL A N 1
ATOM 970 C CA . VAL A 1 120 ? -8.449 12.112 2.711 1.00 97.75 120 VAL A CA 1
ATOM 971 C C . VAL A 1 120 ? -7.510 11.086 2.071 1.00 97.75 120 VAL A C 1
ATOM 973 O O . VAL A 1 120 ? -7.273 11.139 0.864 1.00 97.75 120 VAL A O 1
ATOM 976 N N . GLY A 1 121 ? -7.024 10.121 2.852 1.00 96.94 121 GLY A N 1
ATOM 977 C CA . GLY A 1 121 ? -6.142 9.047 2.403 1.00 96.94 121 GLY A CA 1
ATOM 978 C C . GLY A 1 121 ? -6.796 8.120 1.380 1.00 96.94 121 GLY A C 1
ATOM 979 O O . GLY A 1 121 ? -6.168 7.778 0.383 1.00 96.94 121 GLY A O 1
ATOM 980 N N . ALA A 1 122 ? -8.063 7.752 1.574 1.00 96.25 122 ALA A N 1
ATOM 981 C CA . ALA A 1 122 ? -8.807 6.908 0.644 1.00 96.25 122 ALA A CA 1
ATOM 982 C C . ALA A 1 122 ? -9.088 7.635 -0.680 1.00 96.25 122 ALA A C 1
ATOM 984 O O . ALA A 1 122 ? -8.828 7.070 -1.738 1.00 96.25 122 ALA A O 1
ATOM 985 N N . ILE A 1 123 ? -9.541 8.898 -0.639 1.00 97.44 123 ILE A N 1
ATOM 986 C CA . ILE A 1 123 ? -9.774 9.708 -1.852 1.00 97.44 123 ILE A CA 1
ATOM 987 C C . ILE A 1 123 ? -8.475 9.852 -2.644 1.00 97.44 123 ILE A C 1
ATOM 989 O O . ILE A 1 123 ? -8.431 9.557 -3.833 1.00 97.44 123 ILE A O 1
ATOM 993 N N . SER A 1 124 ? -7.401 10.282 -1.984 1.00 97.25 124 SER A N 1
ATOM 994 C CA . SER A 1 124 ? -6.099 10.447 -2.637 1.00 97.25 124 SER A CA 1
ATOM 995 C C . SER A 1 124 ? -5.493 9.121 -3.111 1.00 97.25 124 SER A C 1
ATOM 997 O O . SER A 1 124 ? -4.838 9.106 -4.147 1.00 97.25 124 SER A O 1
ATOM 999 N N . GLY A 1 125 ? -5.769 8.010 -2.420 1.00 96.12 125 GLY A N 1
ATOM 1000 C CA . GLY A 1 125 ? -5.428 6.654 -2.856 1.00 96.12 125 GLY A CA 1
ATOM 1001 C C . GLY A 1 125 ? -6.080 6.299 -4.193 1.00 96.12 125 GLY A C 1
ATOM 1002 O O . GLY A 1 125 ? -5.385 5.927 -5.133 1.00 96.12 125 GLY A O 1
ATOM 1003 N N . VAL A 1 126 ? -7.392 6.527 -4.318 1.00 96.44 126 VAL A N 1
ATOM 1004 C CA . VAL A 1 126 ? -8.143 6.320 -5.571 1.00 96.44 126 VAL A CA 1
ATOM 1005 C C . VAL A 1 126 ? -7.541 7.117 -6.734 1.00 96.44 126 VAL A C 1
ATOM 1007 O O . VAL A 1 126 ? -7.495 6.610 -7.853 1.00 96.44 126 VAL A O 1
ATOM 1010 N N . LEU A 1 127 ? -7.037 8.332 -6.481 1.00 96.06 127 LEU A N 1
ATOM 1011 C CA . LEU A 1 127 ? -6.404 9.168 -7.512 1.00 96.06 127 LEU A CA 1
ATOM 1012 C C . LEU A 1 127 ? -5.088 8.589 -8.051 1.00 96.06 127 LEU A C 1
ATOM 1014 O O . LEU A 1 127 ? -4.753 8.829 -9.209 1.00 96.06 127 LEU A O 1
ATOM 1018 N N . ILE A 1 128 ? -4.325 7.866 -7.227 1.00 96.44 128 ILE A N 1
ATOM 1019 C CA . ILE A 1 128 ? -3.000 7.342 -7.602 1.00 96.44 128 ILE A CA 1
ATOM 1020 C C . ILE A 1 128 ? -3.027 5.887 -8.074 1.00 96.44 128 ILE A C 1
ATOM 1022 O O . ILE A 1 128 ? -2.127 5.455 -8.792 1.00 96.44 128 ILE A O 1
ATOM 1026 N N . THR A 1 129 ? -4.064 5.137 -7.703 1.00 95.81 129 THR A N 1
ATOM 1027 C CA . THR A 1 129 ? -4.271 3.734 -8.078 1.00 95.81 129 THR A CA 1
ATOM 1028 C C . THR A 1 129 ? -4.108 3.437 -9.583 1.00 95.81 129 THR A C 1
ATOM 1030 O O . THR A 1 129 ? -3.503 2.409 -9.887 1.00 95.81 129 THR A O 1
ATOM 1033 N N . PRO A 1 130 ? -4.537 4.299 -10.534 1.00 96.19 130 PRO A N 1
ATOM 1034 C CA . PRO A 1 130 ? -4.345 4.057 -11.970 1.00 96.19 130 PRO A CA 1
ATOM 1035 C C . PRO A 1 130 ? -2.893 3.958 -12.447 1.00 96.19 130 PRO A C 1
ATOM 1037 O O . PRO A 1 130 ? -2.678 3.521 -13.569 1.00 96.19 130 PRO A O 1
ATOM 1040 N N . HIS A 1 131 ? -1.914 4.364 -11.633 1.00 95.81 131 HIS A N 1
ATOM 1041 C CA . HIS A 1 131 ? -0.487 4.306 -11.985 1.00 95.81 131 HIS A CA 1
ATOM 1042 C C . HIS A 1 131 ? 0.356 3.509 -10.994 1.00 95.81 131 HIS A C 1
ATOM 1044 O O . HIS A 1 131 ? 1.507 3.204 -11.291 1.00 95.81 131 HIS A O 1
ATOM 1050 N N . ALA A 1 132 ? -0.207 3.140 -9.840 1.00 95.00 132 ALA A N 1
ATOM 1051 C CA . ALA A 1 132 ? 0.494 2.366 -8.823 1.00 95.00 132 ALA A CA 1
ATOM 1052 C C . ALA A 1 132 ? 0.903 0.995 -9.382 1.00 95.00 132 ALA A C 1
ATOM 1054 O O . ALA A 1 132 ? 0.044 0.191 -9.754 1.00 95.00 132 ALA A O 1
ATOM 1055 N N . PHE A 1 133 ? 2.209 0.745 -9.449 1.00 95.25 133 PHE A N 1
ATOM 1056 C CA . PHE A 1 133 ? 2.823 -0.418 -10.090 1.00 95.25 133 PHE A CA 1
ATOM 1057 C C . PHE A 1 133 ? 2.205 -0.661 -11.468 1.00 95.25 133 PHE A C 1
ATOM 1059 O O . PHE A 1 133 ? 1.664 -1.727 -11.742 1.00 95.25 133 PHE A O 1
ATOM 1066 N N . GLY A 1 134 ? 2.212 0.367 -12.321 1.00 92.38 134 GLY A N 1
ATOM 1067 C CA . GLY A 1 134 ? 1.687 0.310 -13.693 1.00 92.38 134 GLY A CA 1
ATOM 1068 C C . GLY A 1 134 ? 0.178 0.205 -13.839 1.00 92.38 134 GLY A C 1
ATOM 1069 O O . GLY A 1 134 ? -0.298 0.035 -14.957 1.00 92.38 134 GLY A O 1
ATOM 1070 N N . GLY A 1 135 ? -0.575 0.268 -12.738 1.00 94.06 135 GLY A N 1
ATOM 1071 C CA . GLY A 1 135 ? -2.023 0.406 -12.804 1.00 94.06 135 GLY A CA 1
ATOM 1072 C C . GLY A 1 135 ? -2.731 -0.760 -13.478 1.00 94.06 135 GLY A C 1
ATOM 1073 O O . GLY A 1 135 ? -3.687 -0.546 -14.221 1.00 94.06 135 GLY A O 1
ATOM 1074 N N . SER A 1 136 ? -2.284 -1.999 -13.249 1.00 94.81 136 SER A N 1
ATOM 1075 C CA . SER A 1 136 ? -2.995 -3.162 -13.794 1.00 94.81 136 SER A CA 1
ATOM 1076 C C . SER A 1 136 ? -4.483 -3.126 -13.399 1.00 94.81 136 SER A C 1
ATOM 1078 O O . SER A 1 136 ? -4.801 -2.730 -12.271 1.00 94.81 136 SER A O 1
ATOM 1080 N N . PRO A 1 137 ? -5.418 -3.571 -14.261 1.00 95.94 137 PRO A N 1
ATOM 1081 C CA . PRO A 1 137 ? -6.843 -3.585 -13.920 1.00 95.94 137 PRO A CA 1
ATOM 1082 C C . PRO A 1 137 ? -7.147 -4.320 -12.607 1.00 95.94 137 PRO A C 1
ATOM 1084 O O . PRO A 1 137 ? -8.039 -3.917 -11.868 1.00 95.94 137 PRO A O 1
ATOM 1087 N N . SER A 1 138 ? -6.362 -5.353 -12.277 1.00 96.56 138 SER A N 1
ATOM 1088 C CA . SER A 1 138 ? -6.456 -6.080 -11.005 1.00 96.56 138 SER A CA 1
ATOM 1089 C C . SER A 1 138 ? -6.102 -5.205 -9.795 1.00 96.56 138 SER A C 1
ATOM 1091 O O . SER A 1 138 ? -6.863 -5.171 -8.827 1.00 96.56 138 SER A O 1
ATOM 1093 N N . ALA A 1 139 ? -4.996 -4.451 -9.864 1.00 96.38 139 ALA A N 1
ATOM 1094 C CA . ALA A 1 139 ? -4.604 -3.508 -8.815 1.00 96.38 139 ALA A CA 1
ATOM 1095 C C . ALA A 1 139 ? -5.594 -2.342 -8.692 1.00 96.38 139 ALA A C 1
ATOM 1097 O O . ALA A 1 139 ? -5.892 -1.901 -7.584 1.00 96.38 139 ALA A O 1
ATOM 1098 N N . GLN A 1 140 ? -6.147 -1.874 -9.816 1.00 97.75 140 GLN A N 1
ATOM 1099 C CA . GLN A 1 140 ? -7.181 -0.843 -9.804 1.00 97.75 140 GLN A CA 1
ATOM 1100 C C . GLN A 1 140 ? -8.465 -1.325 -9.133 1.00 97.75 140 GLN A C 1
ATOM 1102 O O . GLN A 1 140 ? -8.983 -0.664 -8.233 1.00 97.75 140 GLN A O 1
ATOM 1107 N N . ALA A 1 141 ? -8.942 -2.507 -9.525 1.00 98.12 141 ALA A N 1
ATOM 1108 C CA . ALA A 1 141 ? -10.124 -3.118 -8.939 1.00 98.12 141 ALA A CA 1
ATOM 1109 C C . ALA A 1 141 ? -9.969 -3.309 -7.425 1.00 98.12 141 ALA A C 1
ATOM 1111 O O . ALA A 1 141 ? -10.895 -2.988 -6.677 1.00 98.12 141 ALA A O 1
ATOM 1112 N N . GLU A 1 142 ? -8.805 -3.770 -6.957 1.00 97.62 142 GLU A N 1
ATOM 1113 C CA . GLU A 1 142 ? -8.551 -3.879 -5.520 1.00 97.62 142 GLU A CA 1
ATOM 1114 C C . GLU A 1 142 ? -8.522 -2.508 -4.845 1.00 97.62 142 GLU A C 1
ATOM 1116 O O . GLU A 1 142 ? -9.249 -2.308 -3.874 1.00 97.62 142 GLU A O 1
ATOM 1121 N N . GLY A 1 143 ? -7.766 -1.548 -5.389 1.00 97.31 143 GLY A N 1
ATOM 1122 C CA . GLY A 1 143 ? -7.612 -0.218 -4.799 1.00 97.31 143 GLY A CA 1
ATOM 1123 C C . GLY A 1 143 ? -8.950 0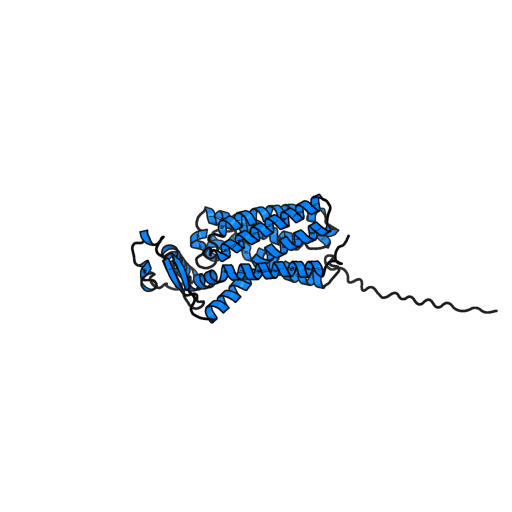.509 -4.623 1.00 97.31 143 GLY A C 1
ATOM 1124 O O . GLY A 1 143 ? -9.207 1.137 -3.593 1.00 97.31 143 GLY A O 1
ATOM 1125 N N . TYR A 1 144 ? -9.854 0.368 -5.593 1.00 98.00 144 TYR A N 1
ATOM 1126 C CA . TYR A 1 144 ? -11.217 0.889 -5.487 1.00 98.00 144 TYR A CA 1
ATOM 1127 C C . TYR A 1 144 ? -12.067 0.094 -4.491 1.00 98.00 144 TYR A C 1
ATOM 1129 O O . TYR A 1 144 ? -12.822 0.687 -3.717 1.00 98.00 144 TYR A O 1
ATOM 1137 N N . THR A 1 145 ? -11.915 -1.230 -4.450 1.00 98.31 145 THR A N 1
ATOM 1138 C CA . THR A 1 145 ? -12.623 -2.094 -3.496 1.00 98.31 145 THR A C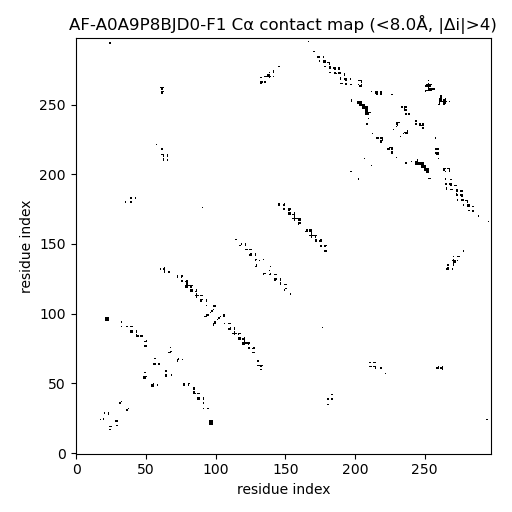A 1
ATOM 1139 C C . THR A 1 145 ? -12.240 -1.761 -2.054 1.00 98.31 145 THR A C 1
ATOM 1141 O O . THR A 1 145 ? -13.124 -1.541 -1.224 1.00 98.31 145 THR A O 1
ATOM 1144 N N . VAL A 1 146 ? -10.946 -1.659 -1.738 1.00 97.62 146 VAL A N 1
ATOM 1145 C CA . VAL A 1 146 ? -10.486 -1.326 -0.383 1.00 97.62 146 VAL A CA 1
ATOM 1146 C C . VAL A 1 146 ? -10.908 0.088 0.014 1.00 97.62 146 VAL A C 1
ATOM 1148 O O . VAL A 1 146 ? -11.343 0.292 1.148 1.00 97.62 146 VAL A O 1
ATOM 1151 N N . ALA A 1 147 ? -10.903 1.049 -0.918 1.00 97.75 147 ALA A N 1
ATOM 1152 C CA . ALA A 1 147 ? -11.438 2.382 -0.665 1.00 97.75 147 ALA A CA 1
ATOM 1153 C C . ALA A 1 147 ? -12.924 2.316 -0.272 1.00 97.75 147 ALA A C 1
ATOM 1155 O O . ALA A 1 147 ? -13.294 2.837 0.781 1.00 97.75 147 ALA A O 1
ATOM 1156 N N . ILE A 1 148 ? -13.764 1.618 -1.048 1.00 98.12 148 ILE A N 1
ATOM 1157 C CA . ILE A 1 148 ? -15.193 1.422 -0.741 1.00 98.12 148 ILE A CA 1
ATOM 1158 C C . ILE A 1 148 ? -15.372 0.779 0.638 1.00 98.12 148 ILE A C 1
ATOM 1160 O O . ILE A 1 148 ? -16.180 1.254 1.440 1.00 98.12 148 ILE A O 1
ATOM 1164 N N . LEU A 1 149 ? -14.600 -0.264 0.951 1.00 98.06 149 LEU A N 1
ATOM 1165 C CA . LEU A 1 149 ? -14.649 -0.935 2.249 1.00 98.06 149 LEU A CA 1
ATOM 1166 C C . LEU A 1 149 ? -14.249 -0.000 3.397 1.00 98.06 149 LEU A C 1
ATOM 1168 O O . LEU A 1 149 ? -14.902 -0.013 4.445 1.00 98.06 149 LEU A O 1
ATOM 1172 N N . ILE A 1 150 ? -13.235 0.850 3.216 1.00 96.50 150 ILE A N 1
ATOM 1173 C CA . ILE A 1 150 ? -12.825 1.868 4.194 1.00 96.50 150 ILE A CA 1
ATOM 1174 C C . ILE A 1 150 ? -13.930 2.913 4.379 1.00 96.50 150 ILE A C 1
ATOM 1176 O O . ILE A 1 150 ? -14.323 3.167 5.521 1.00 96.50 150 ILE A O 1
ATOM 1180 N N . PHE A 1 151 ? -14.482 3.482 3.301 1.00 97.19 151 PHE A N 1
ATOM 1181 C CA . PHE A 1 151 ? -15.583 4.452 3.378 1.00 97.19 151 PHE A CA 1
ATOM 1182 C C . PHE A 1 151 ? -16.794 3.858 4.094 1.00 97.19 151 PHE A C 1
ATOM 1184 O O . PHE A 1 151 ? -17.330 4.449 5.031 1.00 97.19 151 PHE A O 1
ATOM 1191 N N . PHE A 1 152 ? -17.204 2.657 3.694 1.00 98.00 152 PHE A N 1
ATOM 1192 C CA . PHE A 1 152 ? -18.373 2.001 4.255 1.00 98.00 152 PHE A CA 1
ATOM 1193 C C . PHE A 1 152 ? -18.172 1.631 5.728 1.00 98.00 152 PHE A C 1
ATOM 1195 O O . PHE A 1 152 ? -19.015 1.944 6.572 1.00 98.00 152 PHE A O 1
ATOM 1202 N N . SER A 1 153 ? -17.047 1.000 6.073 1.00 97.88 153 SER A N 1
ATOM 1203 C CA . SER A 1 153 ? -16.775 0.580 7.451 1.00 97.88 153 SER A CA 1
ATOM 1204 C C . SER A 1 153 ? -16.593 1.767 8.400 1.00 97.88 153 SER A C 1
ATOM 1206 O O . SER A 1 153 ? -17.142 1.742 9.504 1.00 97.88 153 SER A O 1
ATOM 1208 N N . SER A 1 154 ? -15.913 2.835 7.972 1.00 95.94 154 SER A N 1
ATOM 1209 C CA . SER A 1 154 ? -15.767 4.067 8.760 1.00 95.94 154 SER A CA 1
ATOM 1210 C C . SER A 1 154 ? -17.101 4.800 8.935 1.00 95.94 154 SER A C 1
ATOM 1212 O O . SER A 1 154 ? -17.445 5.175 10.060 1.00 95.94 154 SER A O 1
ATOM 1214 N N . TYR A 1 155 ? -17.919 4.904 7.882 1.00 97.06 155 TYR A N 1
ATOM 1215 C CA . TYR A 1 155 ? -19.284 5.427 7.969 1.00 97.06 155 TYR A CA 1
ATOM 1216 C C . TYR A 1 155 ? -20.131 4.636 8.972 1.00 97.06 155 TYR A C 1
ATOM 1218 O O . TYR A 1 155 ? -20.773 5.218 9.851 1.00 97.06 155 TYR A O 1
ATOM 1226 N N . LYS A 1 156 ? -20.110 3.299 8.898 1.00 98.19 156 LYS A N 1
ATOM 1227 C CA . LYS A 1 156 ? -20.845 2.438 9.833 1.00 98.19 156 LYS A CA 1
ATOM 1228 C C . LYS A 1 156 ? -20.333 2.598 11.260 1.00 98.19 156 LYS A C 1
ATOM 1230 O O . LYS A 1 156 ? -21.151 2.730 12.171 1.00 98.19 156 LYS A O 1
ATOM 1235 N N . ALA A 1 157 ? -19.018 2.643 11.468 1.00 96.62 157 ALA A N 1
ATOM 1236 C CA . ALA A 1 157 ? -18.432 2.882 12.782 1.00 96.62 157 ALA A CA 1
ATOM 1237 C C . ALA A 1 157 ? -18.901 4.226 13.357 1.00 96.62 157 ALA A C 1
ATOM 1239 O O . ALA A 1 157 ? -19.338 4.284 14.510 1.00 96.62 157 ALA A O 1
ATOM 1240 N N . TRP A 1 158 ? -18.883 5.288 12.549 1.00 96.00 158 TRP A N 1
ATOM 1241 C CA . TRP A 1 158 ? -19.329 6.623 12.940 1.00 96.00 158 TRP A CA 1
ATOM 1242 C C . TRP A 1 158 ? -20.833 6.682 13.244 1.00 96.00 158 TRP A C 1
ATOM 1244 O O . TRP A 1 158 ? -21.250 7.158 14.300 1.00 96.00 158 TRP A O 1
ATOM 1254 N N . SER A 1 159 ? -21.667 6.137 12.360 1.00 97.38 159 SER A N 1
ATOM 1255 C CA . SER A 1 159 ? -23.121 6.079 12.540 1.00 97.38 159 SER A CA 1
ATOM 1256 C C . SER A 1 159 ? -23.494 5.354 13.840 1.00 97.38 159 SER A C 1
ATOM 1258 O O . SER A 1 159 ? -24.288 5.850 14.642 1.00 97.38 159 SER A O 1
ATOM 1260 N N . ARG A 1 160 ? -22.851 4.213 14.121 1.00 97.31 160 ARG A N 1
ATOM 1261 C CA . ARG A 1 160 ? -23.140 3.405 15.313 1.00 97.31 160 ARG A CA 1
ATOM 1262 C C . ARG A 1 160 ? -22.741 4.091 16.614 1.00 97.31 160 ARG A C 1
ATOM 1264 O O . ARG A 1 160 ? -23.513 4.026 17.571 1.00 97.31 160 ARG A O 1
ATOM 1271 N N . ILE A 1 161 ? -21.619 4.815 16.648 1.00 95.06 161 ILE A N 1
ATOM 1272 C CA . ILE A 1 161 ? -21.254 5.582 17.847 1.00 95.06 161 ILE A CA 1
ATOM 1273 C C . ILE A 1 161 ? -22.188 6.778 18.070 1.00 95.06 161 ILE A C 1
ATOM 1275 O O . ILE A 1 161 ? -22.516 7.086 19.216 1.00 95.06 161 ILE A O 1
ATOM 1279 N N . ARG A 1 162 ? -22.701 7.408 17.000 1.00 94.94 162 ARG A N 1
ATOM 1280 C CA . ARG A 1 162 ? -23.726 8.464 17.105 1.00 94.94 162 ARG A CA 1
ATOM 1281 C C . ARG A 1 162 ? -25.041 7.934 17.677 1.00 94.94 162 ARG A C 1
ATOM 1283 O O . ARG A 1 162 ? -25.644 8.609 18.504 1.00 94.94 162 ARG A O 1
ATOM 1290 N N . SER A 1 163 ? -25.423 6.704 17.335 1.00 95.81 163 SER A N 1
ATOM 1291 C CA . SER A 1 163 ? -26.561 5.996 17.942 1.00 95.81 163 SER A CA 1
ATOM 1292 C C . SER A 1 163 ? -26.252 5.354 19.304 1.00 95.81 163 SER A C 1
ATOM 1294 O O . SER A 1 163 ? -27.045 4.543 19.773 1.00 95.81 163 SER A O 1
ATOM 1296 N N . ARG A 1 164 ? -25.105 5.662 19.931 1.00 93.56 164 ARG A N 1
ATO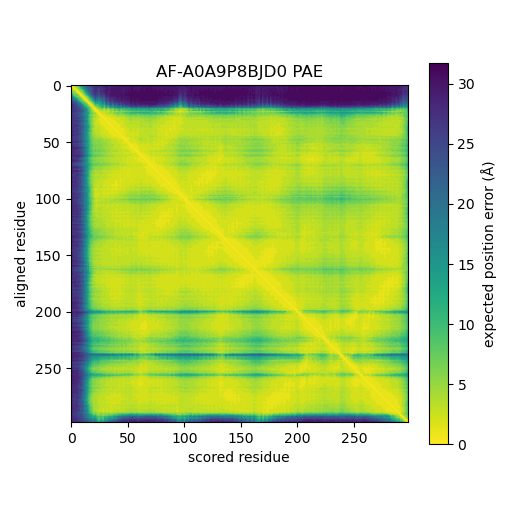M 1297 C CA . ARG A 1 164 ? -24.649 5.085 21.212 1.00 93.56 164 ARG A CA 1
ATOM 1298 C C . ARG A 1 164 ? -24.529 3.548 21.222 1.00 93.56 164 ARG A C 1
ATOM 1300 O O . ARG A 1 164 ? -24.459 2.946 22.287 1.00 93.56 164 ARG A O 1
ATOM 1307 N N . ARG A 1 165 ? -24.438 2.900 20.054 1.00 94.75 165 ARG A N 1
ATOM 1308 C CA . ARG A 1 165 ? -24.213 1.450 19.917 1.00 94.75 165 ARG A CA 1
ATOM 1309 C C . ARG A 1 165 ? -22.712 1.159 19.916 1.00 94.75 165 ARG A C 1
ATOM 1311 O O . ARG A 1 165 ? -22.103 0.986 18.860 1.00 94.75 165 ARG A O 1
ATOM 1318 N N . ILE A 1 166 ? -22.109 1.158 21.104 1.00 91.44 166 ILE A N 1
ATOM 1319 C CA . ILE A 1 166 ? -20.649 1.055 21.295 1.00 91.44 166 ILE A CA 1
ATOM 1320 C C . ILE A 1 166 ? -20.103 -0.278 20.762 1.00 91.44 166 ILE A C 1
ATOM 1322 O O . ILE A 1 166 ? -19.096 -0.294 20.053 1.00 91.44 166 ILE A O 1
ATOM 1326 N N . THR A 1 167 ? -20.799 -1.383 21.028 1.00 91.38 167 THR A N 1
ATOM 1327 C CA . THR A 1 167 ? -20.405 -2.721 20.567 1.00 91.38 167 THR A CA 1
ATOM 1328 C C . THR A 1 167 ? -20.371 -2.807 19.042 1.00 91.38 167 THR A C 1
ATOM 1330 O O . THR A 1 167 ? -19.409 -3.309 18.462 1.00 91.38 167 THR A O 1
ATOM 1333 N N . ASP A 1 168 ? -21.378 -2.244 18.368 1.00 94.44 168 ASP A N 1
ATOM 1334 C CA . ASP A 1 168 ? -21.407 -2.178 16.905 1.00 94.44 168 ASP A CA 1
ATOM 1335 C C . ASP A 1 168 ? -20.326 -1.244 16.355 1.00 94.44 168 ASP A C 1
ATOM 1337 O O . ASP A 1 168 ? -19.680 -1.577 15.363 1.00 94.44 168 ASP A O 1
ATOM 1341 N N . HIS A 1 169 ? -20.102 -0.092 16.996 1.00 95.06 169 HIS A N 1
ATOM 1342 C CA . HIS A 1 169 ? -19.014 0.813 16.631 1.00 95.06 169 HIS A CA 1
ATOM 1343 C C . HIS A 1 169 ? -17.668 0.083 1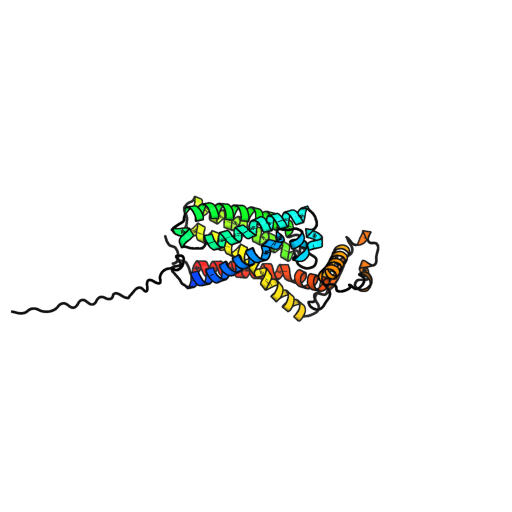6.643 1.00 95.06 169 HIS A C 1
ATOM 1345 O O . HIS A 1 169 ? -16.953 0.137 15.644 1.00 95.06 169 HIS A O 1
ATOM 1351 N N . ARG A 1 170 ? -17.360 -0.661 17.718 1.00 93.12 170 ARG A N 1
ATOM 1352 C CA . ARG A 1 170 ? -16.127 -1.457 17.824 1.00 93.12 170 ARG A CA 1
ATOM 1353 C C . ARG A 1 170 ? -15.997 -2.437 16.660 1.00 93.12 170 ARG A C 1
ATOM 1355 O O . ARG A 1 170 ? -14.943 -2.496 16.036 1.00 93.12 170 ARG A O 1
ATOM 1362 N N . LYS A 1 171 ? -17.060 -3.188 16.355 1.00 95.81 171 LYS A N 1
ATOM 1363 C CA . LYS A 1 171 ? -17.061 -4.177 15.267 1.00 95.81 171 LYS A CA 1
ATOM 1364 C C . LYS A 1 171 ? -16.719 -3.541 13.914 1.00 95.81 171 LYS A C 1
ATOM 1366 O O . LYS A 1 171 ? -15.914 -4.087 13.167 1.00 95.81 171 LYS A O 1
ATOM 1371 N N . TRP A 1 172 ? -17.31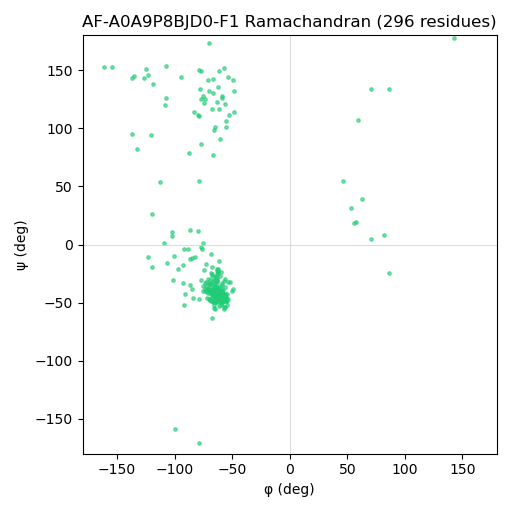0 -2.393 13.588 1.00 97.50 172 TRP A N 1
ATOM 1372 C CA . TRP A 1 172 ? -17.035 -1.695 12.324 1.00 97.50 172 TRP A CA 1
ATOM 1373 C C . TRP A 1 172 ? -15.679 -0.982 12.312 1.00 97.50 172 TRP A C 1
ATOM 1375 O O . TRP A 1 172 ? -15.004 -0.996 11.286 1.00 97.50 172 TRP A O 1
ATOM 1385 N N . ALA A 1 173 ? -15.244 -0.425 13.445 1.00 96.19 173 ALA A N 1
ATOM 1386 C CA . ALA A 1 173 ? -13.924 0.187 13.577 1.00 96.19 173 ALA A CA 1
ATOM 1387 C C . ALA A 1 173 ? -12.795 -0.839 13.385 1.00 96.19 173 ALA A C 1
ATOM 1389 O O . ALA A 1 173 ? -11.808 -0.539 12.721 1.00 96.19 173 ALA A O 1
ATOM 1390 N N . LEU A 1 174 ? -12.960 -2.063 13.902 1.00 94.69 174 LEU A N 1
ATOM 1391 C CA . LEU A 1 174 ? -12.003 -3.152 13.691 1.00 94.69 174 LEU A CA 1
ATOM 1392 C C . LEU A 1 174 ? -11.951 -3.605 12.230 1.00 94.69 174 LEU A C 1
ATOM 1394 O O . LEU A 1 174 ? -10.858 -3.756 11.701 1.00 94.69 174 LEU A O 1
ATOM 1398 N N . ARG A 1 175 ? -13.099 -3.749 11.551 1.00 97.12 175 ARG A N 1
ATOM 1399 C CA . ARG A 1 175 ? -13.123 -4.027 10.100 1.00 97.12 175 ARG A CA 1
ATOM 1400 C C . ARG A 1 175 ? -12.342 -2.976 9.321 1.00 97.12 175 ARG A C 1
ATOM 1402 O O . ARG A 1 175 ? -11.463 -3.325 8.546 1.00 97.12 175 ARG A O 1
ATOM 1409 N N . CYS A 1 176 ? -12.605 -1.702 9.608 1.00 96.12 176 CYS A N 1
ATOM 1410 C CA . CYS A 1 176 ? -11.883 -0.584 9.009 1.00 96.12 176 CYS A CA 1
ATOM 1411 C C . CYS A 1 176 ? -10.363 -0.697 9.226 1.00 96.12 176 CYS A C 1
ATOM 1413 O O . CYS A 1 176 ? -9.597 -0.603 8.273 1.00 96.12 176 CYS A O 1
ATOM 1415 N N . ALA A 1 177 ? -9.930 -0.979 10.460 1.00 94.44 177 ALA A N 1
ATOM 1416 C CA . ALA A 1 177 ? -8.516 -1.148 10.792 1.00 94.44 177 ALA A CA 1
ATOM 1417 C C . ALA A 1 177 ? -7.856 -2.325 10.048 1.00 94.44 177 ALA A C 1
ATOM 1419 O O . ALA A 1 177 ? -6.729 -2.193 9.580 1.00 94.44 177 ALA A O 1
ATOM 1420 N N . PHE A 1 178 ? -8.550 -3.456 9.897 1.00 95.44 178 PHE A N 1
ATOM 1421 C CA . PHE A 1 178 ? -8.031 -4.616 9.163 1.00 95.44 178 PHE A CA 1
ATOM 1422 C C . PHE A 1 178 ? -7.945 -4.351 7.654 1.00 95.44 178 PHE A C 1
ATOM 1424 O O . PHE A 1 178 ? -6.936 -4.678 7.040 1.00 95.44 178 PHE A O 1
ATOM 1431 N N . TYR A 1 179 ? -8.935 -3.681 7.057 1.00 96.50 179 TYR A N 1
ATOM 1432 C CA . TYR A 1 179 ? -8.860 -3.278 5.644 1.00 96.50 179 TYR A CA 1
ATOM 1433 C C . TYR A 1 179 ? -7.737 -2.268 5.371 1.00 96.50 179 TYR A C 1
ATOM 1435 O O . TYR A 1 179 ? -7.196 -2.224 4.277 1.00 96.50 179 TYR A O 1
ATOM 1443 N N . LEU A 1 180 ? -7.340 -1.464 6.358 1.00 93.94 180 LEU A N 1
ATOM 1444 C CA . LEU A 1 180 ? -6.141 -0.625 6.242 1.00 93.94 180 LEU A CA 1
ATOM 1445 C C . LEU A 1 180 ? -4.857 -1.447 6.385 1.00 93.94 180 LEU A C 1
ATOM 1447 O O . LEU A 1 180 ? -3.887 -1.237 5.657 1.00 93.94 180 LEU A O 1
ATOM 1451 N N . GLY A 1 181 ? -4.858 -2.405 7.314 1.00 93.88 181 GLY A N 1
ATOM 1452 C CA . GLY A 1 181 ? -3.744 -3.320 7.546 1.00 93.88 181 GLY A CA 1
ATOM 1453 C C . GLY A 1 181 ? -3.437 -4.236 6.357 1.00 93.88 181 GLY A C 1
ATOM 1454 O O . GLY A 1 181 ? -2.280 -4.645 6.195 1.00 93.88 181 GLY A O 1
ATOM 1455 N N . SER A 1 182 ? -4.415 -4.526 5.490 1.00 96.31 182 SER A N 1
ATOM 1456 C CA . SER A 1 182 ? -4.177 -5.311 4.274 1.00 96.31 182 SER A CA 1
ATOM 1457 C C . SER A 1 182 ? -3.224 -4.603 3.312 1.00 96.31 182 SER A C 1
ATOM 1459 O O . SER A 1 182 ? -2.343 -5.261 2.765 1.00 96.31 182 SER A O 1
ATOM 1461 N N . SER A 1 183 ? -3.300 -3.274 3.190 1.00 93.50 183 SER A N 1
ATOM 1462 C CA . SER A 1 183 ? -2.397 -2.473 2.344 1.00 93.50 183 SER A CA 1
ATOM 1463 C C . SER A 1 183 ? -0.949 -2.436 2.844 1.00 93.50 183 SER A C 1
ATOM 1465 O O . SER A 1 183 ? -0.023 -2.220 2.063 1.00 93.50 183 SER A O 1
ATOM 1467 N N . ILE A 1 184 ? -0.738 -2.638 4.148 1.00 94.50 184 ILE A N 1
ATOM 1468 C CA . ILE A 1 184 ? 0.599 -2.781 4.745 1.00 94.50 184 ILE A CA 1
ATOM 1469 C C . ILE A 1 184 ? 1.119 -4.197 4.484 1.00 94.50 184 ILE A C 1
ATOM 1471 O O . ILE A 1 184 ? 2.242 -4.392 4.021 1.00 94.50 184 ILE A O 1
ATOM 1475 N N . SER A 1 185 ? 0.270 -5.195 4.735 1.00 95.56 185 SER A N 1
ATOM 1476 C CA . SER A 1 185 ? 0.607 -6.612 4.555 1.00 95.56 185 SER A CA 1
ATOM 1477 C C . SER A 1 185 ? 0.905 -6.957 3.094 1.00 95.56 185 SER A C 1
ATOM 1479 O O . SER A 1 185 ? 1.764 -7.799 2.822 1.00 95.56 185 SER A O 1
ATOM 1481 N N . SER A 1 186 ? 0.261 -6.263 2.150 1.00 96.62 186 SER A N 1
ATOM 1482 C CA . SER A 1 186 ? 0.470 -6.464 0.715 1.00 96.62 186 SER A CA 1
ATOM 1483 C C . SER A 1 186 ? 1.898 -6.159 0.270 1.00 96.62 186 SER A C 1
ATOM 1485 O O . SER A 1 186 ? 2.332 -6.703 -0.736 1.00 96.62 186 SER A O 1
ATOM 1487 N N . ARG A 1 187 ? 2.676 -5.369 1.026 1.00 93.94 187 ARG A N 1
ATOM 1488 C CA . ARG A 1 187 ? 4.095 -5.096 0.724 1.00 93.94 187 ARG A CA 1
ATOM 1489 C C . ARG A 1 187 ? 4.982 -6.310 0.962 1.00 93.94 187 ARG A C 1
ATOM 1491 O O . ARG A 1 187 ? 5.869 -6.585 0.162 1.00 93.94 187 ARG A O 1
ATOM 1498 N N . ILE A 1 188 ? 4.694 -7.071 2.014 1.00 94.50 188 ILE A N 1
ATOM 1499 C CA . ILE A 1 188 ? 5.366 -8.347 2.283 1.00 94.50 188 ILE A CA 1
ATOM 1500 C C . ILE A 1 188 ? 4.894 -9.387 1.263 1.00 94.50 188 ILE A C 1
ATOM 1502 O O . ILE A 1 188 ? 5.706 -10.076 0.648 1.00 94.50 188 ILE A O 1
ATOM 1506 N N . MET A 1 189 ? 3.580 -9.457 1.028 1.00 97.56 189 MET A N 1
ATOM 1507 C CA . MET A 1 189 ? 3.002 -10.386 0.057 1.00 97.56 189 MET A CA 1
ATOM 1508 C C . MET A 1 189 ? 3.476 -10.107 -1.373 1.00 97.56 189 MET A C 1
ATOM 1510 O O . MET A 1 189 ? 3.635 -11.040 -2.152 1.00 97.56 189 MET A O 1
ATOM 1514 N N . LEU A 1 190 ? 3.747 -8.847 -1.720 1.00 97.31 190 LEU A N 1
ATOM 1515 C CA . LEU A 1 190 ? 4.312 -8.464 -3.009 1.00 97.31 190 LEU A CA 1
ATOM 1516 C C . LEU A 1 190 ? 5.635 -9.186 -3.240 1.00 97.31 190 LEU A C 1
ATOM 1518 O O . LEU A 1 190 ? 5.734 -9.901 -4.224 1.00 97.31 190 LEU A O 1
ATOM 1522 N N . GLY A 1 191 ? 6.584 -9.083 -2.304 1.00 95.25 191 GLY A N 1
ATOM 1523 C CA . GLY A 1 191 ? 7.878 -9.761 -2.415 1.00 95.25 191 GLY A CA 1
ATOM 1524 C C . GLY A 1 191 ? 7.761 -11.286 -2.493 1.00 95.25 191 GLY A C 1
ATOM 1525 O O . GLY A 1 191 ? 8.468 -11.920 -3.267 1.00 95.25 191 GLY A O 1
ATOM 1526 N N . ILE A 1 192 ? 6.839 -11.885 -1.733 1.00 96.50 192 ILE A N 1
ATOM 1527 C CA . ILE A 1 192 ? 6.598 -13.336 -1.783 1.00 96.50 192 ILE A CA 1
ATOM 1528 C C . ILE A 1 192 ? 6.038 -13.739 -3.152 1.00 96.50 192 ILE A C 1
ATOM 1530 O O . ILE A 1 192 ? 6.569 -14.632 -3.809 1.00 96.50 192 ILE A O 1
ATOM 1534 N N . THR A 1 193 ? 4.970 -13.078 -3.596 1.00 96.25 193 THR A N 1
ATOM 1535 C CA . THR A 1 193 ? 4.287 -13.412 -4.853 1.00 96.25 193 THR A CA 1
ATOM 1536 C C . THR A 1 193 ? 5.171 -13.168 -6.069 1.00 96.25 193 THR A C 1
ATOM 1538 O O . THR A 1 193 ? 5.162 -13.995 -6.976 1.00 96.25 193 THR A O 1
ATOM 1541 N N . SER A 1 194 ? 5.965 -12.097 -6.093 1.00 95.56 194 SER A N 1
ATOM 1542 C CA . SER A 1 194 ? 6.883 -11.804 -7.198 1.00 95.56 194 SER A CA 1
ATOM 1543 C C . SER A 1 194 ? 8.029 -12.815 -7.280 1.00 95.56 194 SER A C 1
ATOM 1545 O O . SER A 1 194 ? 8.363 -13.256 -8.377 1.00 95.56 194 SER A O 1
ATOM 1547 N N . LEU A 1 195 ? 8.600 -13.243 -6.145 1.00 94.94 195 LEU A N 1
ATOM 1548 C CA . LEU A 1 195 ? 9.609 -14.311 -6.117 1.00 94.94 195 LEU A CA 1
ATOM 1549 C C . LEU A 1 195 ? 9.039 -15.630 -6.645 1.00 94.94 195 LEU A C 1
ATOM 1551 O O . LEU A 1 195 ? 9.664 -16.285 -7.476 1.00 94.94 195 LEU A O 1
ATOM 1555 N N . ILE A 1 196 ? 7.834 -15.990 -6.199 1.00 94.94 196 ILE A N 1
ATOM 1556 C CA . ILE A 1 196 ? 7.131 -17.185 -6.671 1.00 94.94 196 ILE A CA 1
ATOM 1557 C C . ILE A 1 196 ? 6.864 -17.096 -8.181 1.00 94.94 196 ILE A C 1
ATOM 1559 O O . ILE A 1 196 ? 7.123 -18.053 -8.908 1.00 94.94 196 ILE A O 1
ATOM 1563 N N . ALA A 1 197 ? 6.382 -15.953 -8.672 1.00 94.06 197 ALA A N 1
ATOM 1564 C CA . ALA A 1 197 ? 6.058 -15.774 -10.084 1.00 94.06 197 ALA A CA 1
ATOM 1565 C C . ALA A 1 197 ? 7.288 -15.925 -10.993 1.00 94.06 197 ALA A C 1
ATOM 1567 O O . ALA A 1 197 ? 7.200 -16.590 -12.022 1.00 94.06 197 ALA A O 1
ATOM 1568 N N . VAL A 1 198 ? 8.435 -15.364 -10.595 1.00 93.88 198 VAL A N 1
ATOM 1569 C CA . VAL A 1 198 ? 9.698 -15.488 -11.346 1.00 93.88 198 VAL A CA 1
ATOM 1570 C C . VAL A 1 198 ? 10.277 -16.908 -11.255 1.00 93.88 198 VAL A C 1
ATOM 1572 O O . VAL A 1 198 ? 10.924 -17.366 -12.194 1.00 93.88 198 VAL A O 1
ATOM 1575 N N . TYR A 1 199 ? 10.029 -17.633 -10.159 1.00 93.62 199 TYR A N 1
ATOM 1576 C CA . TYR A 1 199 ? 10.472 -19.022 -9.999 1.00 93.62 199 TYR A CA 1
ATOM 1577 C C . TYR A 1 199 ? 9.780 -19.986 -10.976 1.00 93.62 199 TYR A C 1
ATOM 1579 O O . TYR A 1 199 ? 10.424 -20.881 -11.518 1.00 93.62 199 TYR A O 1
ATOM 1587 N N . PHE A 1 200 ? 8.481 -19.799 -11.229 1.00 90.38 200 PHE A N 1
ATOM 1588 C CA . PHE A 1 200 ? 7.690 -20.706 -12.072 1.00 90.38 200 PHE A CA 1
ATOM 1589 C C . PHE A 1 200 ? 7.911 -20.548 -13.584 1.00 90.38 200 PHE A C 1
ATOM 1591 O O . PHE A 1 200 ? 7.337 -21.305 -14.367 1.00 90.38 200 PHE A O 1
ATOM 1598 N N . GLY A 1 201 ? 8.745 -19.601 -14.011 1.00 86.69 201 GLY A N 1
ATOM 1599 C CA . GLY A 1 201 ? 9.142 -19.449 -15.406 1.00 86.69 201 GLY A CA 1
ATOM 1600 C C . GLY A 1 201 ? 9.282 -17.990 -15.830 1.00 86.69 201 GLY A C 1
ATOM 1601 O O . GLY A 1 201 ? 9.023 -17.078 -15.044 1.00 86.69 201 GLY A O 1
ATOM 1602 N N . PRO A 1 202 ? 9.689 -17.746 -17.086 1.00 89.56 202 PRO A N 1
ATOM 1603 C CA . PRO A 1 202 ? 9.834 -16.396 -17.603 1.00 89.56 202 PRO A CA 1
ATOM 1604 C C . PRO A 1 202 ? 8.461 -15.723 -17.713 1.00 89.56 202 PRO A C 1
ATOM 1606 O O . PRO A 1 202 ? 7.598 -16.153 -18.474 1.00 89.56 202 PRO A O 1
ATOM 1609 N N . GLN A 1 203 ? 8.276 -14.652 -16.947 1.00 94.62 203 GLN A N 1
ATOM 1610 C CA . GLN A 1 203 ? 7.095 -13.793 -16.994 1.00 94.62 203 GLN A CA 1
ATOM 1611 C C . GLN A 1 203 ? 7.457 -12.461 -17.647 1.00 94.62 203 GLN A C 1
ATOM 1613 O O . GLN A 1 203 ? 8.615 -12.037 -17.609 1.00 94.62 203 GLN A O 1
ATOM 1618 N N . TYR A 1 204 ? 6.470 -11.804 -18.249 1.00 96.12 204 TYR A N 1
ATOM 1619 C CA . TYR A 1 204 ? 6.662 -10.530 -18.931 1.00 96.12 204 TYR A CA 1
ATOM 1620 C C . TYR A 1 204 ? 5.528 -9.575 -18.596 1.00 96.12 204 TYR A C 1
ATOM 1622 O O . TYR A 1 204 ? 4.368 -9.975 -18.500 1.00 96.12 204 TYR A O 1
ATOM 1630 N N . VAL A 1 205 ? 5.868 -8.298 -18.471 1.00 96.44 205 VAL A N 1
ATOM 1631 C CA . VAL A 1 205 ? 4.900 -7.216 -18.311 1.00 96.44 205 VAL A CA 1
ATOM 1632 C C . VAL A 1 205 ? 5.154 -6.156 -19.365 1.00 96.44 205 VAL A C 1
ATOM 1634 O O . VAL A 1 205 ? 6.294 -5.882 -19.723 1.00 96.44 205 VAL A O 1
ATOM 1637 N N . VAL A 1 206 ? 4.081 -5.562 -19.872 1.00 95.50 206 VAL A N 1
ATOM 1638 C CA . VAL A 1 206 ? 4.148 -4.535 -20.907 1.00 95.50 206 VAL A CA 1
ATOM 1639 C C . VAL A 1 206 ? 4.549 -3.185 -20.305 1.00 95.50 206 VAL A C 1
ATOM 1641 O O . VAL A 1 206 ? 3.995 -2.759 -19.290 1.00 95.50 206 VAL A O 1
ATOM 1644 N N . PHE A 1 207 ? 5.498 -2.511 -20.950 1.00 96.88 207 PHE A N 1
ATOM 1645 C CA . PHE A 1 207 ? 5.924 -1.141 -20.656 1.00 96.88 207 PHE A CA 1
ATOM 1646 C C . PHE A 1 207 ? 5.829 -0.285 -21.915 1.00 96.88 207 PHE A C 1
ATOM 1648 O O . PHE A 1 207 ? 5.997 -0.791 -23.023 1.00 96.88 207 PHE A O 1
ATOM 1655 N N . ARG A 1 208 ? 5.594 1.018 -21.749 1.00 95.75 208 ARG A N 1
ATOM 1656 C CA . ARG A 1 208 ? 5.797 1.988 -22.835 1.00 95.75 208 ARG A CA 1
ATOM 1657 C C . ARG A 1 208 ? 7.281 2.286 -23.001 1.00 95.75 208 ARG A C 1
ATOM 1659 O O . ARG A 1 208 ? 8.013 2.277 -22.013 1.00 95.75 208 ARG A O 1
ATOM 1666 N N . CYS A 1 209 ? 7.719 2.591 -24.218 1.00 96.56 209 CYS A N 1
ATOM 1667 C CA . CYS A 1 209 ? 9.131 2.886 -24.478 1.00 96.56 209 CYS A CA 1
ATOM 1668 C C . CYS A 1 209 ? 9.639 4.113 -23.707 1.00 96.56 209 CYS A C 1
ATOM 1670 O O . CYS A 1 209 ? 10.766 4.099 -23.224 1.00 96.56 209 CYS A O 1
ATOM 1672 N N . ASP A 1 210 ? 8.810 5.144 -23.527 1.00 95.81 210 ASP A N 1
ATOM 1673 C CA . ASP A 1 210 ? 9.187 6.338 -22.762 1.00 95.81 210 ASP A CA 1
ATOM 1674 C C . ASP A 1 210 ? 9.282 6.082 -21.250 1.00 95.81 210 ASP A C 1
ATOM 1676 O O . ASP A 1 210 ? 10.228 6.525 -20.597 1.00 95.81 210 ASP A O 1
ATOM 1680 N N . GLU A 1 211 ? 8.341 5.317 -20.695 1.00 96.19 211 GLU A N 1
ATOM 1681 C CA . GLU A 1 211 ? 8.405 4.836 -19.312 1.00 96.19 211 GLU A CA 1
ATOM 1682 C C . GLU A 1 211 ? 9.647 3.960 -19.089 1.00 96.19 211 GLU A C 1
ATOM 1684 O O . GLU A 1 211 ? 10.321 4.070 -18.060 1.00 96.19 211 GLU A O 1
ATOM 1689 N N . LEU A 1 212 ? 9.962 3.098 -20.055 1.00 96.44 212 LEU A N 1
ATOM 1690 C CA . LEU A 1 212 ? 11.083 2.171 -19.993 1.00 96.44 212 LEU A CA 1
ATOM 1691 C C . LEU A 1 212 ? 12.432 2.894 -20.046 1.00 96.44 212 LEU A C 1
ATOM 1693 O O . LEU A 1 212 ? 13.270 2.656 -19.176 1.00 96.44 212 LEU A O 1
ATOM 1697 N N . ASP A 1 213 ? 12.619 3.819 -20.992 1.00 95.94 213 ASP A N 1
ATOM 1698 C CA . ASP A 1 213 ? 13.836 4.634 -21.096 1.00 95.94 213 ASP A CA 1
ATOM 1699 C C . ASP A 1 213 ? 14.099 5.421 -19.809 1.00 95.94 213 ASP A C 1
ATOM 1701 O O . ASP A 1 213 ? 15.205 5.405 -19.255 1.00 95.94 213 ASP A O 1
ATOM 1705 N N . PHE A 1 214 ? 13.047 6.051 -19.281 1.00 95.62 214 PHE A N 1
ATOM 1706 C CA . PHE A 1 214 ? 13.118 6.791 -18.030 1.00 95.62 214 PHE A CA 1
ATOM 1707 C C . PHE A 1 214 ? 13.493 5.880 -16.856 1.00 95.62 214 PHE A C 1
ATOM 1709 O O . PHE A 1 214 ? 14.348 6.231 -16.041 1.00 95.62 214 PHE A O 1
ATOM 1716 N N . THR A 1 215 ? 12.885 4.693 -16.778 1.00 96.00 215 THR A N 1
ATOM 1717 C CA . THR A 1 215 ? 13.163 3.701 -15.730 1.00 96.00 215 THR A CA 1
ATOM 1718 C C . THR A 1 215 ? 14.613 3.231 -15.782 1.00 96.00 215 THR A C 1
ATOM 1720 O O . THR A 1 215 ? 15.283 3.217 -14.750 1.00 96.00 215 THR A O 1
ATOM 1723 N N . MET A 1 216 ? 15.128 2.902 -16.968 1.00 95.88 216 MET A N 1
ATOM 1724 C CA . MET A 1 216 ? 16.513 2.457 -17.143 1.00 95.88 216 MET A CA 1
ATOM 1725 C C . MET A 1 216 ? 17.515 3.570 -16.812 1.00 95.88 216 MET A C 1
ATOM 1727 O O . MET A 1 216 ? 18.486 3.323 -16.100 1.00 95.88 216 MET A O 1
ATOM 1731 N N . THR A 1 217 ? 17.249 4.804 -17.252 1.00 95.44 217 THR A N 1
ATOM 1732 C CA . THR A 1 217 ? 18.081 5.983 -16.943 1.00 95.44 217 THR A CA 1
ATOM 1733 C C . THR A 1 217 ? 18.115 6.273 -15.442 1.00 95.44 217 THR A C 1
ATOM 1735 O O . THR A 1 217 ? 19.162 6.581 -14.871 1.00 95.44 217 THR A O 1
ATOM 1738 N N . MET A 1 218 ? 16.971 6.151 -14.763 1.00 93.62 218 MET A N 1
ATOM 1739 C CA . MET A 1 218 ? 16.925 6.260 -13.305 1.00 93.62 218 MET A CA 1
ATOM 1740 C C . MET A 1 218 ? 17.695 5.142 -12.610 1.00 93.62 218 MET A C 1
ATOM 1742 O O . MET A 1 218 ? 18.366 5.415 -11.617 1.00 93.62 218 MET A O 1
ATOM 1746 N N . GLY A 1 219 ? 17.592 3.913 -13.116 1.00 93.69 219 GLY A N 1
ATOM 1747 C CA . GLY A 1 219 ? 18.342 2.769 -12.613 1.00 93.69 219 GLY A CA 1
ATOM 1748 C C . GLY A 1 219 ? 19.840 3.041 -12.637 1.00 93.69 219 GLY A C 1
ATOM 1749 O O . GLY A 1 219 ? 20.474 3.000 -11.589 1.00 93.69 219 GLY A O 1
ATOM 1750 N N . GLU A 1 220 ? 20.368 3.438 -13.794 1.00 94.25 220 GLU A N 1
ATOM 1751 C CA . GLU A 1 220 ? 21.778 3.803 -13.970 1.00 94.25 220 GLU A CA 1
ATOM 1752 C C . GLU A 1 220 ? 22.236 4.869 -12.963 1.00 94.25 220 GLU A C 1
ATOM 1754 O O . GLU A 1 220 ? 23.247 4.689 -12.283 1.00 94.25 220 GLU A O 1
ATOM 1759 N N . ALA A 1 221 ? 21.450 5.937 -12.791 1.00 92.75 221 ALA A N 1
ATOM 1760 C CA . ALA A 1 221 ? 21.765 7.016 -11.856 1.00 92.75 221 ALA A CA 1
ATOM 1761 C C . ALA A 1 221 ? 21.709 6.602 -10.370 1.00 92.75 221 ALA A C 1
ATOM 1763 O O . ALA A 1 221 ? 22.357 7.235 -9.536 1.00 92.75 221 ALA A O 1
ATOM 1764 N N . LEU A 1 222 ? 20.906 5.595 -10.011 1.00 90.31 222 LEU A N 1
ATOM 1765 C CA . LEU A 1 222 ? 20.739 5.140 -8.625 1.00 90.31 222 LEU A CA 1
ATOM 1766 C C . LEU A 1 222 ? 21.695 4.005 -8.252 1.00 90.31 222 LEU A C 1
ATOM 1768 O O . LEU A 1 222 ? 22.107 3.924 -7.094 1.00 90.31 222 LEU A O 1
ATOM 1772 N N . THR A 1 223 ? 22.035 3.129 -9.199 1.00 89.25 223 THR A N 1
ATOM 1773 C CA . THR A 1 223 ? 22.882 1.954 -8.956 1.00 89.25 223 THR A CA 1
ATOM 1774 C C . THR A 1 223 ? 24.328 2.150 -9.402 1.00 89.25 223 THR A C 1
ATOM 1776 O O . THR A 1 223 ? 25.159 1.307 -9.074 1.00 89.25 223 THR A O 1
ATOM 1779 N N . ASN A 1 224 ? 24.647 3.232 -10.128 1.00 90.75 224 ASN A N 1
ATOM 1780 C CA . ASN A 1 224 ? 25.939 3.440 -10.798 1.00 90.75 224 ASN A CA 1
ATOM 1781 C C . ASN A 1 224 ? 26.329 2.268 -11.721 1.00 90.75 224 ASN A C 1
ATOM 1783 O O . ASN A 1 224 ? 27.508 1.952 -11.876 1.00 90.75 224 ASN A O 1
ATOM 1787 N N . VAL A 1 225 ? 25.338 1.601 -12.317 1.00 89.50 225 VAL A N 1
ATOM 1788 C CA . VAL A 1 225 ? 25.548 0.520 -13.288 1.00 89.50 225 VAL A CA 1
ATOM 1789 C C . VAL A 1 225 ? 25.152 1.039 -14.658 1.00 89.50 225 VAL A C 1
ATOM 1791 O O . VAL A 1 225 ? 23.998 1.414 -14.855 1.00 89.50 225 VAL A O 1
ATOM 1794 N N . THR A 1 226 ? 26.099 1.049 -15.595 1.00 92.00 226 THR A N 1
ATOM 1795 C CA . THR A 1 226 ? 25.861 1.507 -16.968 1.00 92.00 226 THR A CA 1
ATOM 1796 C C . THR A 1 226 ? 24.766 0.675 -17.621 1.00 92.00 226 THR A C 1
ATOM 1798 O O . THR A 1 226 ? 24.835 -0.559 -17.638 1.00 92.00 226 THR A O 1
ATOM 1801 N N . ARG A 1 227 ? 23.743 1.350 -18.151 1.00 90.81 227 ARG A N 1
ATOM 1802 C CA . ARG A 1 227 ? 22.652 0.678 -18.858 1.00 90.81 227 ARG A CA 1
ATOM 1803 C C . ARG A 1 227 ? 23.081 0.300 -20.274 1.00 90.81 227 ARG A C 1
ATOM 1805 O O . ARG A 1 227 ? 23.880 0.988 -20.901 1.00 90.81 227 ARG A O 1
ATOM 1812 N N . ILE A 1 228 ? 22.499 -0.774 -20.791 1.00 91.62 228 ILE A N 1
ATOM 1813 C CA . ILE A 1 228 ? 22.559 -1.089 -22.223 1.00 91.62 228 ILE A CA 1
ATOM 1814 C C . ILE A 1 228 ? 21.674 -0.065 -22.961 1.00 91.62 228 ILE A C 1
ATOM 1816 O O . ILE A 1 228 ? 20.610 0.270 -22.419 1.00 91.62 228 ILE A O 1
ATOM 1820 N N . PRO A 1 229 ? 22.071 0.431 -24.152 1.00 92.62 229 PRO A N 1
ATOM 1821 C CA . PRO A 1 229 ? 21.212 1.282 -24.972 1.00 92.62 229 PRO A CA 1
ATOM 1822 C C . PRO A 1 229 ? 19.818 0.674 -25.156 1.00 92.62 229 PRO A C 1
ATOM 1824 O O . PRO A 1 229 ? 19.655 -0.548 -25.254 1.00 92.62 229 PRO A O 1
ATOM 1827 N N . LEU A 1 230 ? 18.795 1.529 -25.141 1.00 93.81 230 LEU A N 1
ATOM 1828 C CA . LEU A 1 230 ? 17.403 1.086 -25.103 1.00 93.81 230 LEU A CA 1
ATOM 1829 C C . LEU A 1 230 ? 17.060 0.251 -26.339 1.00 93.81 230 LEU A C 1
ATOM 1831 O O . LEU A 1 230 ? 16.436 -0.795 -26.210 1.00 93.81 230 LEU A O 1
ATOM 1835 N N . GLU A 1 231 ? 17.490 0.700 -27.511 1.00 93.56 231 GLU A N 1
ATOM 1836 C CA . GLU A 1 231 ? 17.292 0.077 -28.816 1.00 93.56 231 GLU A CA 1
ATOM 1837 C C . GLU A 1 231 ? 18.000 -1.275 -28.956 1.00 93.56 231 GLU A C 1
ATOM 1839 O O . GLU A 1 231 ? 17.459 -2.183 -29.585 1.00 93.56 231 GLU A O 1
ATOM 1844 N N . ASP A 1 232 ? 19.154 -1.450 -28.311 1.00 94.25 232 ASP A N 1
ATOM 1845 C CA . ASP A 1 232 ? 19.895 -2.713 -28.340 1.00 94.25 232 ASP A CA 1
ATOM 1846 C C . ASP A 1 232 ? 19.166 -3.789 -27.531 1.00 94.25 232 ASP A C 1
ATOM 1848 O O . ASP A 1 232 ? 19.127 -4.961 -27.912 1.00 94.25 232 ASP A O 1
ATOM 1852 N N . LYS A 1 233 ? 18.561 -3.393 -26.402 1.00 94.94 233 LYS A N 1
ATOM 1853 C CA . LYS A 1 233 ? 17.816 -4.311 -25.531 1.00 94.94 233 LYS A CA 1
ATOM 1854 C C . LYS A 1 233 ? 16.355 -4.484 -25.961 1.00 94.94 233 LYS A C 1
ATOM 1856 O O . LYS A 1 233 ? 15.800 -5.575 -25.837 1.00 94.94 233 LYS A O 1
ATOM 1861 N N . TYR A 1 234 ? 15.739 -3.425 -26.474 1.00 95.69 234 TYR A N 1
ATOM 1862 C CA . TYR A 1 234 ? 14.344 -3.363 -26.903 1.00 95.69 234 TYR A CA 1
ATOM 1863 C C . TYR A 1 234 ? 14.255 -2.708 -28.292 1.00 95.69 234 TYR A C 1
ATOM 1865 O O . TYR A 1 234 ? 13.905 -1.530 -28.396 1.00 95.69 234 TYR A O 1
ATOM 1873 N N . PRO A 1 235 ? 14.493 -3.463 -29.384 1.00 94.69 235 PRO A N 1
ATOM 1874 C CA . PRO A 1 235 ? 14.553 -2.914 -30.746 1.00 94.69 235 PRO A CA 1
ATOM 1875 C C . PRO A 1 235 ?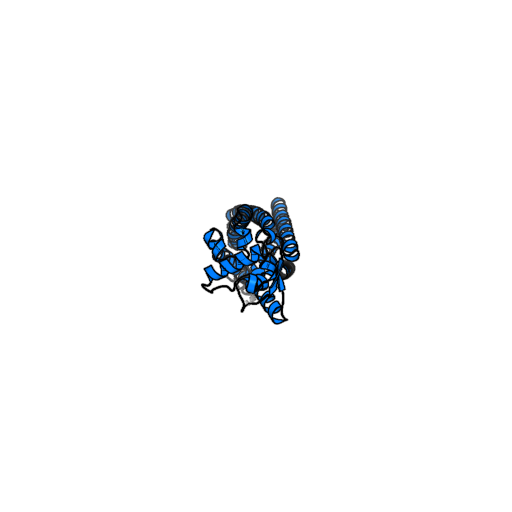 13.306 -2.142 -31.186 1.00 94.69 235 PRO A C 1
ATOM 1877 O O . PRO A 1 235 ? 13.397 -1.177 -31.940 1.00 94.69 235 PRO A O 1
ATOM 1880 N N . ALA A 1 236 ? 12.130 -2.509 -30.668 1.00 92.75 236 ALA A N 1
ATOM 1881 C CA . ALA A 1 236 ? 10.882 -1.794 -30.930 1.00 92.75 236 ALA A CA 1
ATOM 1882 C C . ALA A 1 236 ? 10.883 -0.341 -30.407 1.00 92.75 236 ALA A C 1
ATOM 1884 O O . ALA A 1 236 ? 10.122 0.482 -30.908 1.00 92.75 236 ALA A O 1
ATOM 1885 N N . CYS A 1 237 ? 11.754 -0.004 -29.452 1.00 94.75 237 CYS A N 1
ATOM 1886 C CA . CYS A 1 237 ? 11.935 1.356 -28.951 1.00 94.75 237 CYS A CA 1
ATOM 1887 C C . CYS A 1 237 ? 12.976 2.175 -29.738 1.00 94.75 237 CYS A C 1
ATOM 1889 O O . CYS A 1 237 ? 13.103 3.367 -29.484 1.00 94.75 237 CYS A O 1
ATOM 1891 N N . GLY A 1 238 ? 13.669 1.601 -30.731 1.00 89.06 238 GLY A N 1
ATOM 1892 C CA . GLY A 1 238 ? 14.646 2.322 -31.567 1.00 89.06 238 GLY A CA 1
ATOM 1893 C C . GLY A 1 238 ? 14.042 3.266 -32.621 1.00 89.06 238 GLY A C 1
ATOM 1894 O O . GLY A 1 238 ? 14.770 3.870 -33.403 1.00 89.06 238 GLY A O 1
ATOM 1895 N N . GLY A 1 239 ? 12.709 3.374 -32.686 1.00 80.56 239 GLY A N 1
ATOM 1896 C CA . GLY A 1 239 ? 11.994 4.263 -33.607 1.00 80.56 239 GLY A CA 1
ATOM 1897 C C . GLY A 1 239 ? 11.952 5.731 -33.158 1.00 80.56 239 GLY A C 1
ATOM 1898 O O . GLY A 1 239 ? 12.581 6.135 -32.184 1.00 80.56 239 GLY A O 1
ATOM 1899 N N . ASN A 1 240 ? 11.156 6.547 -33.857 1.00 85.19 240 ASN A N 1
ATOM 1900 C CA . ASN A 1 240 ? 11.001 7.972 -33.547 1.00 85.19 240 ASN A CA 1
ATOM 1901 C C . ASN A 1 240 ? 10.486 8.185 -32.110 1.00 85.19 240 ASN A C 1
ATOM 1903 O O . ASN A 1 240 ? 9.434 7.650 -31.750 1.00 85.19 240 ASN A O 1
ATOM 1907 N N . ILE A 1 241 ? 11.180 9.023 -31.332 1.00 86.69 241 ILE A N 1
ATOM 1908 C CA . ILE A 1 241 ? 10.856 9.372 -29.936 1.00 86.69 241 ILE A CA 1
ATOM 1909 C C . ILE A 1 241 ? 9.399 9.837 -29.783 1.00 86.69 241 ILE A C 1
ATOM 1911 O O . ILE A 1 241 ? 8.755 9.551 -28.776 1.00 86.69 241 ILE A O 1
ATOM 1915 N N . SER A 1 242 ? 8.826 10.489 -30.800 1.00 89.06 242 SER A N 1
ATOM 1916 C CA . SER A 1 242 ? 7.421 10.923 -30.779 1.00 89.06 242 SER A CA 1
ATOM 1917 C C . SER A 1 242 ? 6.416 9.770 -30.629 1.00 89.06 242 SER A C 1
ATOM 1919 O O . SER A 1 242 ? 5.333 9.967 -30.080 1.00 89.06 242 SER A O 1
ATOM 1921 N N . SER A 1 243 ? 6.778 8.559 -31.065 1.00 88.81 243 SER A N 1
ATOM 1922 C CA . SER A 1 243 ? 5.947 7.353 -30.955 1.00 88.81 243 SER A CA 1
ATOM 1923 C C . SER A 1 243 ? 6.100 6.615 -29.623 1.00 88.81 243 SER A C 1
ATOM 1925 O O . SER A 1 243 ? 5.283 5.761 -29.299 1.00 88.81 243 SER A O 1
ATOM 1927 N N . TRP A 1 244 ? 7.102 6.943 -28.803 1.00 92.00 244 TRP A N 1
ATOM 1928 C CA . TRP A 1 244 ? 7.427 6.161 -27.602 1.00 92.00 244 TRP A CA 1
ATOM 1929 C C . TRP A 1 244 ? 6.312 6.124 -26.553 1.00 92.00 244 TRP A C 1
ATOM 1931 O O . TRP A 1 244 ? 6.251 5.194 -25.753 1.00 92.00 244 TRP A O 1
ATOM 1941 N N . SER A 1 245 ? 5.417 7.113 -26.581 1.00 91.56 245 SER A N 1
ATOM 1942 C CA . SER A 1 245 ? 4.246 7.178 -25.703 1.00 91.56 245 SER A CA 1
ATOM 1943 C C . SER A 1 245 ? 3.138 6.177 -26.057 1.00 91.56 245 SER A C 1
ATOM 1945 O O . SER A 1 245 ? 2.260 5.914 -25.231 1.00 91.56 245 SER A O 1
ATOM 1947 N N . THR A 1 246 ? 3.164 5.619 -27.269 1.00 92.62 246 THR A N 1
ATOM 1948 C CA . THR A 1 246 ? 2.182 4.648 -27.774 1.00 92.62 246 THR A CA 1
ATOM 1949 C C . THR A 1 246 ? 2.814 3.306 -28.138 1.00 92.62 246 THR A C 1
ATOM 1951 O O . THR A 1 246 ? 2.113 2.295 -28.165 1.00 92.62 246 THR A O 1
ATOM 1954 N N . THR A 1 247 ? 4.129 3.267 -28.356 1.00 94.81 247 THR A N 1
ATOM 1955 C CA . THR A 1 247 ? 4.887 2.030 -28.549 1.00 94.81 247 THR A CA 1
ATOM 1956 C C . THR A 1 247 ? 5.085 1.306 -27.223 1.00 94.81 247 THR A C 1
ATOM 1958 O O . THR A 1 247 ? 5.580 1.878 -26.248 1.00 94.81 247 THR A O 1
ATOM 1961 N N . VAL A 1 248 ? 4.723 0.024 -27.197 1.00 95.50 248 VAL A N 1
ATOM 1962 C CA . VAL A 1 248 ? 4.813 -0.827 -26.011 1.00 95.50 248 VAL A CA 1
ATOM 1963 C C . VAL A 1 248 ? 5.664 -2.065 -26.263 1.00 95.50 248 VAL A C 1
ATOM 1965 O O . VAL A 1 248 ? 5.652 -2.623 -27.360 1.00 95.50 248 VAL A O 1
ATOM 1968 N N . VAL A 1 249 ? 6.385 -2.512 -25.237 1.00 96.88 249 VAL A N 1
ATOM 1969 C CA . VAL A 1 249 ? 7.279 -3.673 -25.296 1.00 96.88 249 VAL A CA 1
ATOM 1970 C C . VAL A 1 249 ? 7.110 -4.576 -24.072 1.00 96.88 249 VAL A C 1
ATOM 1972 O O . VAL A 1 249 ? 6.864 -4.078 -22.970 1.00 96.88 249 VAL A O 1
ATOM 1975 N N . PRO A 1 250 ? 7.230 -5.906 -24.227 1.00 97.25 250 PRO A N 1
ATOM 1976 C CA . PRO A 1 250 ? 7.251 -6.824 -23.098 1.00 97.25 250 PRO A CA 1
ATOM 1977 C C . PRO A 1 250 ? 8.620 -6.791 -22.404 1.00 97.25 250 PRO A C 1
ATOM 1979 O O . PRO A 1 250 ? 9.655 -7.037 -23.018 1.00 97.25 250 PRO A O 1
ATOM 1982 N N . VAL A 1 251 ? 8.621 -6.540 -21.098 1.00 97.31 251 VAL A N 1
ATOM 1983 C CA . VAL A 1 251 ? 9.809 -6.534 -20.239 1.00 97.31 251 VAL A CA 1
ATOM 1984 C C . VAL A 1 251 ? 9.791 -7.771 -19.359 1.00 97.31 251 VAL A C 1
ATOM 1986 O O . VAL A 1 251 ? 8.818 -8.016 -18.639 1.00 97.31 251 VAL A O 1
ATOM 1989 N N . ARG A 1 252 ? 10.877 -8.545 -19.390 1.00 96.81 252 ARG A N 1
ATOM 1990 C CA . ARG A 1 252 ? 11.026 -9.755 -18.575 1.00 96.81 252 ARG A CA 1
ATOM 1991 C C . ARG A 1 252 ? 11.004 -9.410 -17.086 1.00 96.81 252 ARG A C 1
ATOM 1993 O O . ARG A 1 252 ? 11.673 -8.480 -16.656 1.00 96.81 252 ARG A O 1
ATOM 2000 N N . SER A 1 253 ? 10.271 -10.177 -16.294 1.00 96.81 253 SER A N 1
ATOM 2001 C CA . SER A 1 253 ? 10.266 -10.071 -14.836 1.00 96.81 253 SER A CA 1
ATOM 2002 C C . SER A 1 253 ? 11.443 -10.852 -14.248 1.00 96.81 253 SER A C 1
ATOM 2004 O O . SER A 1 253 ? 11.481 -12.078 -14.359 1.00 96.81 253 SER A O 1
ATOM 2006 N N . ALA A 1 254 ? 12.405 -10.167 -13.623 1.00 95.25 254 ALA A N 1
ATOM 2007 C CA . ALA A 1 254 ? 13.546 -10.816 -12.973 1.00 95.25 254 ALA A CA 1
ATOM 2008 C C . ALA A 1 254 ? 14.142 -9.972 -11.835 1.00 95.25 254 ALA A C 1
ATOM 2010 O O . ALA A 1 254 ? 14.105 -8.748 -11.865 1.00 95.25 254 ALA A O 1
ATOM 2011 N N . TYR A 1 255 ? 14.754 -10.646 -10.856 1.00 92.88 255 TYR A N 1
ATOM 2012 C CA . TYR A 1 255 ? 15.484 -10.011 -9.746 1.00 92.88 255 TYR A CA 1
ATOM 2013 C C . TYR A 1 255 ? 16.982 -9.827 -10.009 1.00 92.88 255 TYR A C 1
ATOM 2015 O O . TYR A 1 255 ? 17.637 -9.056 -9.317 1.00 92.88 255 TYR A O 1
ATOM 2023 N N . THR A 1 256 ? 17.528 -10.549 -10.987 1.00 89.31 256 THR A N 1
ATOM 2024 C CA . THR A 1 256 ? 18.958 -10.550 -11.339 1.00 89.31 256 THR A CA 1
ATOM 2025 C C . THR A 1 256 ? 19.267 -9.721 -12.589 1.00 89.31 256 THR A C 1
ATOM 2027 O O . THR A 1 256 ? 20.382 -9.775 -13.100 1.00 89.31 256 THR A O 1
ATOM 2030 N N . GLY A 1 257 ? 18.273 -8.995 -13.108 1.00 86.62 257 GLY A N 1
ATOM 2031 C CA . GLY A 1 257 ? 18.380 -8.181 -14.316 1.00 86.62 257 GLY A CA 1
ATOM 2032 C C . GLY A 1 257 ? 18.582 -6.692 -14.039 1.00 86.62 257 GLY A C 1
ATOM 2033 O O . GLY A 1 257 ? 19.014 -6.286 -12.961 1.00 86.62 257 GLY A O 1
ATOM 2034 N N . GLY A 1 258 ? 18.246 -5.878 -15.041 1.00 91.69 258 GLY A N 1
ATOM 2035 C CA . GLY A 1 258 ? 18.241 -4.421 -14.928 1.00 91.69 258 GLY A CA 1
ATOM 2036 C C . GLY A 1 258 ? 17.116 -3.887 -14.035 1.00 91.69 258 GLY A C 1
ATOM 2037 O O . GLY A 1 258 ? 16.218 -4.617 -13.604 1.00 91.69 258 GLY A O 1
ATOM 2038 N N . TYR A 1 259 ? 17.148 -2.580 -13.782 1.00 93.25 259 TYR A N 1
ATOM 2039 C CA . TYR A 1 259 ? 16.162 -1.881 -12.951 1.00 93.25 259 TYR A CA 1
ATOM 2040 C C . TYR A 1 259 ? 14.727 -2.033 -13.490 1.00 93.25 259 TYR A C 1
ATOM 2042 O O . TYR A 1 259 ? 13.768 -2.149 -12.730 1.00 93.25 259 TYR A O 1
ATOM 2050 N N . GLU A 1 260 ? 14.586 -2.107 -14.810 1.00 95.44 260 GLU A N 1
ATOM 2051 C CA . GLU A 1 260 ? 13.345 -2.368 -15.533 1.00 95.44 260 GLU A CA 1
ATOM 2052 C C . GLU A 1 260 ? 12.826 -3.805 -15.372 1.00 95.44 260 GLU A C 1
ATOM 2054 O O . GLU A 1 260 ? 11.615 -4.014 -15.301 1.00 95.44 260 GLU A O 1
ATOM 2059 N N . GLU A 1 261 ? 13.709 -4.801 -15.252 1.00 95.88 261 GLU A N 1
ATOM 2060 C CA . GLU A 1 261 ? 13.291 -6.191 -15.018 1.00 95.88 261 GLU A CA 1
ATOM 2061 C C . GLU A 1 261 ? 12.777 -6.372 -13.585 1.00 95.88 261 GLU A C 1
ATOM 2063 O O . GLU A 1 261 ? 11.789 -7.080 -13.357 1.00 95.88 261 GLU A O 1
ATOM 2068 N N . LEU A 1 262 ? 13.386 -5.657 -12.631 1.00 95.19 262 LEU A N 1
ATOM 2069 C CA . LEU A 1 262 ? 12.890 -5.564 -11.260 1.00 95.19 262 LEU A CA 1
ATOM 2070 C C . LEU A 1 262 ? 11.545 -4.821 -11.206 1.00 95.19 262 LEU A C 1
ATOM 2072 O O . LEU A 1 262 ? 10.626 -5.275 -10.522 1.00 95.19 262 LEU A O 1
ATOM 2076 N N . ALA A 1 263 ? 11.398 -3.721 -11.957 1.00 96.38 263 ALA A N 1
ATOM 2077 C CA . ALA A 1 263 ? 10.122 -3.015 -12.109 1.00 96.38 263 ALA A CA 1
ATOM 2078 C C . ALA A 1 263 ? 9.029 -3.960 -12.622 1.00 96.38 263 ALA A C 1
ATOM 2080 O O . ALA A 1 263 ? 7.938 -4.025 -12.054 1.00 96.38 263 ALA A O 1
ATOM 2081 N N . SER A 1 264 ? 9.346 -4.737 -13.662 1.00 97.44 264 SER A N 1
ATOM 2082 C CA . SER A 1 264 ? 8.456 -5.744 -14.238 1.00 97.44 264 SER A CA 1
ATOM 2083 C C . SER A 1 264 ? 8.054 -6.808 -13.211 1.00 97.44 264 SER A C 1
ATOM 2085 O O . SER A 1 264 ? 6.864 -7.086 -13.067 1.00 97.44 264 SER A O 1
ATOM 2087 N N . ALA A 1 265 ? 8.999 -7.342 -12.429 1.00 96.50 265 ALA A N 1
ATOM 2088 C CA . ALA A 1 265 ? 8.713 -8.357 -11.411 1.00 96.50 265 ALA A CA 1
ATOM 2089 C C . ALA A 1 265 ? 7.762 -7.869 -10.308 1.00 96.50 265 ALA A C 1
ATOM 2091 O O . ALA A 1 265 ? 6.873 -8.610 -9.889 1.00 96.50 265 ALA A O 1
ATOM 2092 N N . LEU A 1 266 ? 7.913 -6.623 -9.853 1.00 96.44 266 LEU A N 1
ATOM 2093 C CA . LEU A 1 266 ? 7.012 -6.036 -8.857 1.00 96.44 266 LEU A CA 1
ATOM 2094 C C . LEU A 1 266 ? 5.647 -5.681 -9.466 1.00 96.44 266 LEU A C 1
ATOM 2096 O O . LEU A 1 266 ? 4.608 -5.904 -8.848 1.00 96.44 266 LEU A O 1
ATOM 2100 N N . ARG A 1 267 ? 5.632 -5.155 -10.695 1.00 96.88 267 ARG A N 1
ATOM 2101 C CA . ARG A 1 267 ? 4.405 -4.812 -11.425 1.00 96.88 267 ARG A CA 1
ATOM 2102 C C . ARG A 1 267 ? 3.520 -6.033 -11.673 1.00 96.88 267 ARG A C 1
ATOM 2104 O O . ARG A 1 267 ? 2.303 -5.939 -11.524 1.00 96.88 267 ARG A O 1
ATOM 2111 N N . LEU A 1 268 ? 4.129 -7.171 -12.003 1.00 96.44 268 LEU A N 1
ATOM 2112 C CA . LEU A 1 268 ? 3.438 -8.414 -12.338 1.00 96.44 268 LEU A CA 1
ATOM 2113 C C . LEU A 1 268 ? 2.465 -8.874 -11.244 1.00 96.44 268 LEU A C 1
ATOM 2115 O O . LEU A 1 268 ? 1.338 -9.264 -11.542 1.00 96.44 268 LEU A O 1
ATOM 2119 N N . THR A 1 269 ? 2.889 -8.840 -9.978 1.00 96.31 269 THR A N 1
ATOM 2120 C CA . THR A 1 269 ? 2.138 -9.466 -8.878 1.00 96.31 269 THR A CA 1
ATOM 2121 C C . THR A 1 269 ? 1.476 -8.477 -7.928 1.00 96.31 269 THR A C 1
ATOM 2123 O O . THR A 1 269 ? 0.790 -8.905 -6.999 1.00 96.31 269 THR A O 1
ATOM 2126 N N . PHE A 1 270 ? 1.597 -7.168 -8.172 1.00 97.25 270 PHE A N 1
ATOM 2127 C CA . PHE A 1 270 ? 1.035 -6.143 -7.291 1.00 97.25 270 PHE A CA 1
ATOM 2128 C C . PHE A 1 270 ? -0.473 -6.291 -7.064 1.00 97.25 270 PHE A C 1
ATOM 2130 O O . PHE A 1 270 ? -0.926 -6.295 -5.923 1.00 97.25 270 PHE A O 1
ATOM 2137 N N . GLY A 1 271 ? -1.258 -6.488 -8.125 1.00 96.75 271 GLY A N 1
ATOM 2138 C CA . GLY A 1 271 ? -2.702 -6.708 -7.981 1.00 96.75 271 GLY A CA 1
ATOM 2139 C C . GLY A 1 271 ? -3.029 -7.976 -7.183 1.00 96.75 271 GLY A C 1
ATOM 2140 O O . GLY A 1 271 ? -3.885 -7.960 -6.301 1.00 96.75 271 GLY A O 1
ATOM 2141 N N . ALA A 1 272 ? -2.312 -9.073 -7.442 1.00 96.69 272 ALA A N 1
ATOM 2142 C CA . ALA A 1 272 ? -2.533 -10.340 -6.748 1.00 96.69 272 ALA A CA 1
ATOM 2143 C C . ALA A 1 272 ? -2.202 -10.241 -5.250 1.00 96.69 272 ALA A C 1
ATOM 2145 O O . ALA A 1 272 ? -2.973 -10.718 -4.416 1.00 96.69 272 ALA A O 1
ATOM 2146 N N . SER A 1 273 ? -1.090 -9.591 -4.894 1.00 98.19 273 SER A N 1
ATOM 2147 C CA . SER A 1 273 ? -0.684 -9.432 -3.496 1.00 98.19 273 SER A CA 1
ATOM 2148 C C . SER A 1 273 ? -1.687 -8.604 -2.693 1.00 98.19 273 SER A C 1
ATOM 2150 O O . SER A 1 273 ? -1.984 -8.943 -1.544 1.00 98.19 273 SER A O 1
ATOM 2152 N N . LEU A 1 274 ? -2.260 -7.569 -3.313 1.00 97.94 274 LEU A N 1
ATOM 2153 C CA . LEU A 1 274 ? -3.328 -6.759 -2.741 1.00 97.94 274 LEU A CA 1
ATOM 2154 C C . LEU A 1 274 ? -4.582 -7.601 -2.449 1.00 97.94 274 LEU A C 1
ATOM 2156 O O . LEU A 1 274 ? -5.027 -7.653 -1.301 1.00 97.94 274 LEU A O 1
ATOM 2160 N N . TRP A 1 275 ? -5.098 -8.339 -3.438 1.00 98.38 275 TRP A N 1
ATOM 2161 C CA . TRP A 1 275 ? -6.297 -9.175 -3.278 1.00 98.38 275 TRP A CA 1
ATOM 2162 C C . TRP A 1 275 ? -6.133 -10.283 -2.236 1.00 98.38 275 TRP A C 1
ATOM 2164 O O . TRP A 1 275 ? -7.037 -10.515 -1.425 1.00 98.38 275 TRP A O 1
ATOM 2174 N N . ILE A 1 276 ? -4.978 -10.957 -2.227 1.00 98.38 276 ILE A N 1
ATOM 2175 C CA . ILE A 1 276 ? -4.667 -11.996 -1.238 1.00 98.38 276 ILE A CA 1
ATOM 2176 C C . ILE A 1 276 ? -4.710 -11.393 0.169 1.00 98.38 276 ILE A C 1
ATOM 2178 O O . ILE A 1 276 ? -5.388 -11.921 1.054 1.00 98.38 276 ILE A O 1
ATOM 2182 N N . CYS A 1 277 ? -4.032 -10.263 0.383 1.00 98.31 277 CYS A N 1
ATOM 2183 C CA . CYS A 1 277 ? -4.010 -9.616 1.689 1.00 98.31 277 CYS A CA 1
ATOM 2184 C C . CYS A 1 277 ? -5.382 -9.091 2.107 1.00 98.31 277 CYS A C 1
ATOM 2186 O O . CYS A 1 277 ? -5.766 -9.292 3.259 1.00 98.31 277 CYS A O 1
ATOM 2188 N N . LEU A 1 278 ? -6.143 -8.473 1.203 1.00 98.50 278 LEU A N 1
ATOM 2189 C CA . LEU A 1 278 ? -7.497 -8.017 1.506 1.00 98.50 278 LEU A CA 1
ATOM 2190 C C . LEU A 1 278 ? -8.381 -9.185 1.960 1.00 98.50 278 LEU A C 1
ATOM 2192 O O . LEU A 1 278 ? -9.068 -9.079 2.974 1.00 98.50 278 LEU A O 1
ATOM 2196 N N . THR A 1 279 ? -8.301 -10.323 1.270 1.00 98.50 279 THR A N 1
ATOM 2197 C CA . THR A 1 279 ? -9.069 -11.533 1.600 1.00 98.50 279 THR A CA 1
ATOM 2198 C C . THR A 1 279 ? -8.683 -12.094 2.969 1.00 98.50 279 THR A C 1
ATOM 2200 O O . THR A 1 279 ? -9.554 -12.341 3.804 1.00 98.50 279 THR A O 1
ATOM 2203 N N . ILE A 1 280 ? -7.380 -12.241 3.239 1.00 98.12 280 ILE A N 1
ATOM 2204 C CA . ILE A 1 280 ? -6.873 -12.730 4.532 1.00 98.12 280 ILE A CA 1
ATOM 2205 C C . ILE A 1 280 ? -7.348 -11.831 5.677 1.00 98.12 280 ILE A C 1
ATOM 2207 O O . ILE A 1 280 ? -7.806 -12.329 6.705 1.00 98.12 280 ILE A O 1
ATOM 2211 N N . HIS A 1 281 ? -7.271 -10.509 5.509 1.00 97.38 281 HIS A N 1
ATOM 2212 C CA . HIS A 1 281 ? -7.695 -9.554 6.536 1.00 97.38 281 HIS A CA 1
ATOM 2213 C C . HIS A 1 281 ? -9.215 -9.524 6.714 1.00 97.38 281 HIS A C 1
ATOM 2215 O O . HIS A 1 281 ? -9.686 -9.456 7.850 1.00 97.38 281 HIS A O 1
ATOM 2221 N N . ALA A 1 282 ? -9.984 -9.635 5.628 1.00 97.75 282 ALA A N 1
ATOM 2222 C CA . ALA A 1 282 ? -11.441 -9.707 5.678 1.00 97.75 282 ALA A CA 1
ATOM 2223 C C . ALA A 1 282 ? -11.937 -10.963 6.410 1.00 97.75 282 ALA A C 1
ATOM 2225 O O . ALA A 1 282 ? -12.849 -10.869 7.226 1.00 97.75 282 ALA A O 1
ATOM 2226 N N . ILE A 1 283 ? -11.312 -12.120 6.188 1.00 98.06 283 ILE A N 1
ATOM 2227 C CA . ILE A 1 283 ? -11.623 -13.348 6.936 1.00 98.06 283 ILE A CA 1
ATOM 2228 C C . ILE A 1 283 ? -11.130 -13.223 8.385 1.00 98.06 283 ILE A C 1
ATOM 2230 O O . ILE A 1 283 ? -11.865 -13.502 9.335 1.00 98.06 283 ILE A O 1
ATOM 2234 N N . GLY A 1 284 ? -9.892 -12.757 8.564 1.00 95.94 284 GLY A N 1
ATOM 2235 C CA . GLY A 1 284 ? -9.233 -12.654 9.863 1.00 95.94 284 GLY A CA 1
ATOM 2236 C C . GLY A 1 284 ? -9.991 -11.778 10.858 1.00 95.94 284 GLY A C 1
ATOM 2237 O O . GLY A 1 284 ? -10.103 -12.148 12.031 1.00 95.94 284 GLY A O 1
ATOM 2238 N N . VAL A 1 285 ? -10.566 -10.656 10.408 1.00 95.31 285 VAL A N 1
ATOM 2239 C CA . VAL A 1 285 ? -11.353 -9.786 11.290 1.00 95.31 285 VAL A CA 1
ATOM 2240 C C . VAL A 1 285 ? -12.641 -10.457 11.761 1.00 95.31 285 VAL A C 1
ATOM 2242 O O . VAL A 1 285 ? -12.981 -10.330 12.935 1.00 95.31 285 VAL A O 1
ATOM 2245 N N . GLU A 1 286 ? -13.329 -11.228 10.918 1.00 96.69 286 GLU A N 1
ATOM 2246 C CA . GLU A 1 286 ? -14.544 -11.943 11.328 1.00 96.69 286 GLU A CA 1
ATOM 2247 C C . GLU A 1 286 ? -14.226 -13.061 12.330 1.00 96.69 286 GLU A C 1
ATOM 2249 O O . GLU A 1 286 ? -14.879 -13.171 13.370 1.00 96.69 286 GLU A O 1
ATOM 2254 N N . CYS A 1 287 ? -13.154 -13.826 12.094 1.00 94.50 287 CYS A N 1
ATOM 2255 C CA . CYS A 1 287 ? -12.658 -14.813 13.057 1.00 94.50 287 CYS A CA 1
ATOM 2256 C C . CYS A 1 287 ? -12.287 -14.167 14.406 1.00 94.50 287 CYS A C 1
ATOM 2258 O O . CYS A 1 287 ? -12.595 -14.707 15.476 1.00 94.50 287 CYS A O 1
ATOM 2260 N N . TYR A 1 288 ? -11.645 -12.995 14.383 1.00 91.75 288 TYR A N 1
ATOM 2261 C CA . TYR A 1 288 ? -11.305 -12.254 15.599 1.00 91.75 288 TYR A CA 1
ATOM 2262 C C . TYR A 1 288 ? -12.551 -11.733 16.327 1.00 91.75 288 TYR A C 1
ATOM 2264 O O . TYR A 1 288 ? -12.655 -11.857 17.548 1.00 91.75 288 TYR A O 1
ATOM 2272 N N . LEU A 1 289 ? -13.525 -11.176 15.605 1.00 91.62 289 LEU A N 1
ATOM 2273 C CA . LEU A 1 289 ? -14.761 -10.667 16.201 1.00 91.62 289 LEU A CA 1
ATOM 2274 C C . LEU A 1 289 ? -15.588 -11.783 16.849 1.00 91.62 289 LEU A C 1
ATOM 2276 O O . LEU A 1 289 ? -16.105 -11.579 17.947 1.00 91.62 289 LEU A O 1
ATOM 2280 N N . ASN A 1 290 ? -15.656 -12.958 16.222 1.00 90.25 290 ASN A N 1
ATOM 2281 C CA . ASN A 1 290 ? -16.378 -14.114 16.759 1.00 90.25 290 ASN A CA 1
ATOM 2282 C C . ASN A 1 290 ? -15.701 -14.719 17.996 1.00 90.25 290 ASN A C 1
ATOM 2284 O O . ASN A 1 290 ? -16.383 -15.235 18.873 1.00 90.25 290 ASN A O 1
ATOM 2288 N N . SER A 1 291 ? -14.372 -14.630 18.096 1.00 85.81 291 SER A N 1
ATOM 2289 C CA . SER A 1 291 ? -13.616 -15.153 19.246 1.00 85.81 291 SER A CA 1
ATOM 2290 C C . SER A 1 291 ? -13.388 -14.140 20.375 1.00 85.81 291 SER A C 1
ATOM 2292 O O . SER A 1 291 ? -12.832 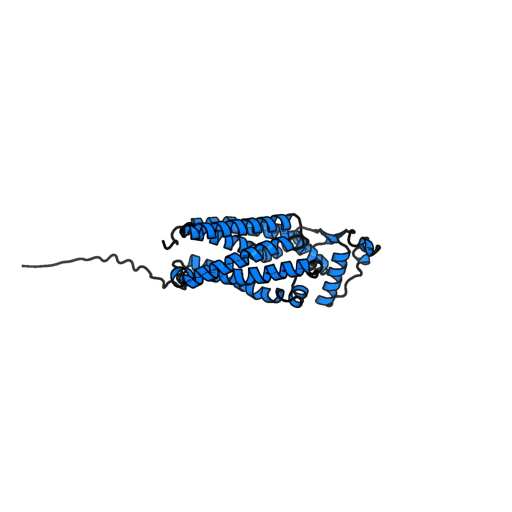-14.510 21.406 1.00 85.81 291 SER A O 1
ATOM 2294 N N . SER A 1 292 ? -13.801 -12.877 20.199 1.00 80.38 292 SER A N 1
ATOM 2295 C CA . SER A 1 292 ? -13.640 -11.789 21.184 1.00 80.38 292 SER A CA 1
ATOM 2296 C C . SER A 1 292 ? -14.973 -11.188 21.650 1.00 80.38 292 SER A C 1
ATOM 2298 O O . SER A 1 292 ? -15.041 -10.013 22.026 1.00 80.38 292 SER A O 1
ATOM 2300 N N . THR A 1 293 ? -16.059 -11.964 21.602 1.00 72.19 293 THR A N 1
ATOM 2301 C CA . THR A 1 293 ? -17.403 -11.528 22.023 1.00 72.19 293 THR A CA 1
ATOM 2302 C C . THR A 1 293 ? -17.482 -11.190 23.512 1.00 72.19 293 THR A C 1
ATOM 2304 O O . THR A 1 293 ? -18.238 -10.301 23.900 1.00 72.19 293 THR A O 1
ATOM 2307 N N . ASP A 1 294 ? -16.670 -11.865 24.319 1.00 65.12 294 ASP A N 1
ATOM 2308 C CA . ASP A 1 294 ? -16.529 -11.736 25.770 1.00 65.12 294 ASP A CA 1
ATOM 2309 C C . ASP A 1 294 ? -15.561 -10.623 26.211 1.00 65.12 294 ASP A C 1
ATOM 2311 O O . ASP A 1 294 ? -15.546 -10.238 27.376 1.00 65.12 294 ASP A O 1
ATOM 2315 N N . GLU A 1 295 ? -14.776 -10.058 25.291 1.00 64.81 295 GLU A N 1
ATOM 2316 C CA . GLU A 1 295 ? -13.863 -8.940 25.567 1.00 64.81 295 GLU A CA 1
ATOM 2317 C C . GLU A 1 295 ? -14.535 -7.560 25.454 1.00 64.81 295 GLU A C 1
ATOM 2319 O O . GLU A 1 295 ? -13.842 -6.540 25.415 1.00 64.81 295 GLU A O 1
ATOM 2324 N N . ASN A 1 296 ? -15.867 -7.496 25.375 1.00 59.00 296 ASN A N 1
ATOM 2325 C CA . ASN A 1 296 ? -16.602 -6.235 25.453 1.00 59.00 296 ASN A CA 1
ATOM 2326 C C . ASN A 1 296 ? -16.720 -5.803 26.920 1.00 59.00 296 ASN A C 1
ATOM 2328 O O . ASN A 1 296 ? -17.455 -6.433 27.677 1.00 59.00 296 ASN A O 1
ATOM 2332 N N . PRO A 1 297 ? -16.047 -4.719 27.348 1.00 51.22 297 PRO A N 1
ATOM 2333 C CA . PRO A 1 297 ? -16.455 -4.059 28.566 1.00 51.22 297 PRO A CA 1
ATOM 2334 C C . PRO A 1 297 ? -17.679 -3.212 28.203 1.00 51.22 297 PRO A C 1
ATOM 2336 O O . PRO A 1 297 ? -17.522 -2.208 27.497 1.00 51.22 297 PRO A O 1
ATOM 2339 N N . LEU A 1 298 ? -18.840 -3.642 28.712 1.00 45.94 298 LEU A N 1
ATOM 2340 C CA . LEU A 1 298 ? -20.224 -3.176 28.498 1.00 45.94 298 LEU A CA 1
ATOM 2341 C C . LEU A 1 298 ? -21.040 -4.074 27.559 1.00 45.94 298 LEU A C 1
ATOM 2343 O O . LEU A 1 298 ? -20.817 -4.032 26.325 1.00 45.94 298 LEU A O 1
#

Radius of gyration: 25.35 Å; Cα contacts (8 Å, |Δi|>4): 362; chains: 1; bounding box: 52×46×112 Å

Foldseek 3Di:
DDDDDDDDDPPPPPPPPPPQDLPPPDVVLVVVLCVLLVLLLVLLVVCPLLLDPVSCLQPPAQLLCVPCVPPQLVVLSNQLSVLLSLLSNLLSVLSRVCCVPVVVVSNVVSLVSSLVSLLSNLVSQLSNCCPRLPNDVLSNVLSVVLSVLLVVLSVQLVVCVVVVNNLSNVLSSLSNSLSSSLVSQLVVLLVVVLVVVVVVDKDWDKDQLVSLVVSQVSQCVNVVDDGDPSCVVFVQSVDDPVCSRPGMDIAIQDPPDTSRNVSGSSSVCSSVSSVVSSVCSNVVSVVVSVVCVVVDPD

Sequence (298 aa):
MLSYGATAMNGFTPSIQRKAMLGFLRQRSLSLWLLFGGITLMFALSHLEYLSTKGMRKSLAPGEWFWFQHKYYQLGLRLHLMAVLPASVLFVFQCVPCIRNNHRQIHRVGGRIAFTLLYVGAISGVLITPHAFGGSPSAQAEGYTVAILIFFSSYKAWSRIRSRRITDHRKWALRCAFYLGSSISSRIMLGITSLIAVYFGPQYVVFRCDELDFTMTMGEALTNVTRIPLEDKYPACGGNISSWSTTVVPVRSAYTGGYEELASALRLTFGASLWICLTIHAIGVECYLNSSTDENPL

Secondary structure (DSSP, 8-state):
--------------------GGG-SSHHHHHHIIIIIHHHHHHHHHTGGGGSHHHHHHHSPTTHHHHHTSHHHHHHHHHHHHHHHHHHHHHHHHT-HHHHHH-HHHHHHHHHHHHHHHHHHHHHHHHHTTTGGGG-HHHHHHHHHHHHHHHHHHHHHHHHHHTT-HHHHHHHHHHHHHHHHHHHHHHHHHHHHHHHHHHTS--EEEEEHHHHHHHHHHHHHHH--PPPPHHHH-GGGSS-GGGTTT-EEEEE--SSS-HHHHHHHHHHHHHHHHHHHHHHHHHHHHHHHHH-GGG---

pLDDT: mean 89.82, std 14.76, range [29.2, 98.5]